Protein AF-A0A553QYI7-F1 (afdb_monomer_lite)

pLDDT: mean 73.04, std 16.26, range [33.0, 94.69]

Foldseek 3Di:
DLLVQVLVAVVSNVVLVVVLVVLLVVLLVVLLVLLVVCVPPPVLCPLVPCVNVPDDPDDDDPLNVLLVVLLVVLLVPDLVCVVQCCVVDDPSLPVVVVCVVVPVVVVVVSVVSSVSSLSSQDPPVCCVVDPQSQLVSCCRRVPVCSVSRCVSVVSNPDDDPDDDDDPDDDCVVVPAASFVVSLVSVVVVVVVVVCVVPDDPSLVSLLVSLLVLVVVLVVLVVVVVCCPPPVPDDDSYDDDPVVSVVSNVVSVSSNVSNCVNCVPSSVVSVVVVCVVVVVCCVPPVCPPDPVVVVVVVVVVVVCSCVVRVHDHDDDDVVVVDDPPDDPDD

Secondary structure (DSSP, 8-state):
-HHHHHHH-HHHHHHHHHHHHHHHHHHHHHHHHHHHHHHHHT---TTTSHHHHT--SSPPPHHHHHHHHHHHHHHTTTGGGGGGGGGTSSSHHHHHHHHHHHHHHHHHHHHHHHHHHHHHHS-HHHHHH-S-HHHHHHHHHHGGGTTHHHHHHHTT----------S---TTGGGGS-HHHHHHHHHHHHHHHHHHHH--HHHHHHHHHHHHHHHHHHHHHHHHHHHHH-TTS--SS---THHHHHHHHHHHHHHHHHHHH-HHHHHHHHHHHHHHHHHHIIIII--S--HHHHHHHHHHHHHHHHHHT--PPPPPTTTTS--------

Organism: NCBI:txid2873325

Sequence (329 aa):
FLTWVNCSSVRWGTRIQDVFTVAKLLALVLIIQLFFYLYLDLGHYDALEPQTAFQFIKDPSVGQIALAFLQASFAYSGWNFLNYVTEEVVEPRKNLPRAIYISIPLVTLVYTLTNIAYFSSMSPQELLESNAVAVTFGEKLLGMFSWVMPISVVFLRCQRGTSALPPGHDPSEELHTYPSFTRLLLFLCSATILILCIGDTHNLINYVSFINYLSYGVTIAGLLYYRWKKPRLVRPIKVSLLVPCSYLVFWAVLLGFSLYSEPVVCGMGLVIMLTGVPIYFIGVRWKNKPRWIYSAVERVTYLGQKLCYVVFPQDDPSEIQPLTEDSEL

Radius of gyration: 24.81 Å; chains: 1; bounding box: 60×53×74 Å

InterPro domains:
  IPR002293 Amino acid/polyamine transporter I [PF13520] (2-155)
  IPR050598 Cellular Amino Acid Transporter [PTHR11785] (1-155)

Structure (mmCIF, N/CA/C/O backbone):
data_AF-A0A553QYI7-F1
#
_entry.id   AF-A0A553QYI7-F1
#
loop_
_atom_site.group_PDB
_atom_site.id
_atom_site.type_symbol
_atom_site.label_atom_id
_atom_site.label_alt_id
_atom_site.label_comp_id
_atom_site.label_asym_id
_atom_site.label_entity_id
_atom_site.label_seq_id
_atom_site.pdbx_PDB_ins_code
_atom_site.Cartn_x
_atom_site.Cartn_y
_atom_site.Cartn_z
_atom_site.occupancy
_atom_site.B_iso_or_equiv
_atom_site.auth_seq_id
_atom_site.auth_comp_id
_atom_site.auth_asym_id
_atom_site.auth_atom_id
_atom_site.pdbx_PDB_model_num
ATOM 1 N N . PHE A 1 1 ? 9.077 -18.180 10.786 1.00 63.09 1 PHE A N 1
ATOM 2 C CA . PHE A 1 1 ? 10.108 -17.381 11.484 1.00 63.09 1 PHE A CA 1
ATOM 3 C C . PHE A 1 1 ? 9.545 -16.071 12.035 1.00 63.09 1 PHE A C 1
ATOM 5 O O . PHE A 1 1 ? 9.449 -15.954 13.247 1.00 63.09 1 PHE A O 1
ATOM 12 N N . LEU A 1 2 ? 9.098 -15.125 11.197 1.00 64.56 2 LEU A N 1
ATOM 13 C CA . LEU A 1 2 ? 8.615 -13.814 11.670 1.00 64.56 2 LEU A CA 1
ATOM 14 C C . LEU A 1 2 ? 7.452 -13.908 12.671 1.00 64.56 2 LEU A C 1
ATOM 16 O O . LEU A 1 2 ? 7.472 -13.218 13.684 1.00 64.56 2 LEU A O 1
ATOM 20 N N . THR A 1 3 ? 6.478 -14.798 1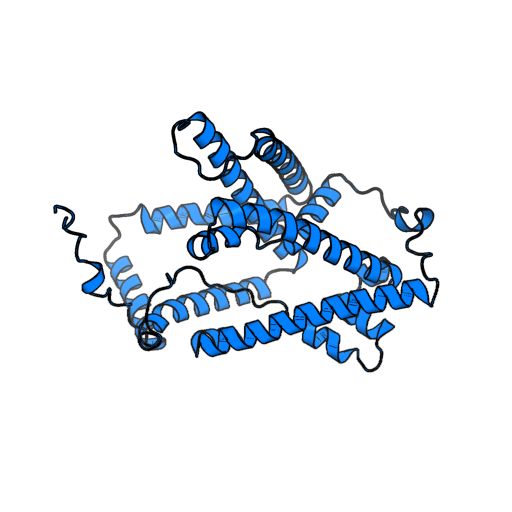2.450 1.00 65.00 3 THR A N 1
ATOM 21 C CA . THR A 1 3 ? 5.385 -15.032 13.413 1.00 65.00 3 THR A CA 1
ATOM 22 C C . THR A 1 3 ? 5.916 -15.459 14.778 1.00 65.00 3 THR A C 1
ATOM 24 O O . THR A 1 3 ? 5.443 -14.969 15.793 1.00 65.00 3 THR A O 1
ATOM 27 N N . TRP A 1 4 ? 6.937 -16.319 14.809 1.00 66.94 4 TRP A N 1
ATOM 28 C CA . TRP A 1 4 ? 7.543 -16.790 16.052 1.00 66.94 4 TRP A CA 1
ATOM 29 C C . TRP A 1 4 ? 8.269 -15.664 16.797 1.00 66.94 4 TRP A C 1
ATOM 31 O O . TRP A 1 4 ? 8.044 -15.505 17.991 1.00 66.94 4 TRP A O 1
ATOM 41 N N . VAL A 1 5 ? 9.044 -14.825 16.096 1.00 66.62 5 VAL A N 1
ATOM 42 C CA . VAL A 1 5 ? 9.681 -13.638 16.700 1.00 66.62 5 VAL A CA 1
ATOM 43 C C . VAL A 1 5 ? 8.626 -12.718 17.318 1.00 66.62 5 VAL A C 1
ATOM 45 O O . VAL A 1 5 ? 8.753 -12.335 18.478 1.00 66.62 5 VAL A O 1
ATOM 48 N N . ASN A 1 6 ? 7.565 -12.409 16.565 1.00 64.81 6 ASN A N 1
ATOM 49 C CA . ASN A 1 6 ? 6.491 -11.532 17.035 1.00 64.81 6 ASN A CA 1
ATOM 50 C C . ASN A 1 6 ? 5.727 -12.120 18.234 1.00 64.81 6 ASN A C 1
ATOM 52 O O . ASN A 1 6 ? 5.296 -11.365 19.097 1.00 64.81 6 ASN A O 1
ATOM 56 N N . CYS A 1 7 ? 5.581 -13.448 18.313 1.00 63.72 7 CYS A N 1
ATOM 57 C CA . CYS A 1 7 ? 4.957 -14.108 19.465 1.00 63.72 7 CYS A CA 1
ATOM 58 C C . CYS A 1 7 ? 5.898 -14.198 20.677 1.00 63.72 7 CYS A C 1
ATOM 60 O O . CYS A 1 7 ? 5.429 -14.211 21.808 1.00 63.72 7 CYS A O 1
ATOM 62 N N . SER A 1 8 ? 7.214 -14.286 20.459 1.00 65.44 8 SER A N 1
ATOM 63 C CA . SER A 1 8 ? 8.188 -14.477 21.538 1.00 65.44 8 SER A CA 1
ATOM 64 C C . SER A 1 8 ? 8.541 -13.179 22.259 1.00 65.44 8 SER A C 1
ATOM 66 O O . SER A 1 8 ? 8.765 -13.206 23.465 1.00 65.44 8 SER A O 1
ATOM 68 N N . SER A 1 9 ? 8.668 -12.061 21.541 1.00 63.72 9 SER A N 1
ATOM 69 C CA . SER A 1 9 ? 8.936 -10.762 22.155 1.00 63.72 9 SER A CA 1
ATOM 70 C C . SER A 1 9 ? 8.693 -9.624 21.175 1.00 63.72 9 SER A C 1
ATOM 72 O O . SER A 1 9 ? 9.333 -9.531 20.125 1.00 63.72 9 SER A O 1
ATOM 74 N N . VAL A 1 10 ? 7.838 -8.687 21.581 1.00 62.47 10 VAL A N 1
ATOM 75 C CA . VAL A 1 10 ? 7.555 -7.473 20.808 1.00 62.47 10 VAL A CA 1
ATOM 76 C C . VAL A 1 10 ? 8.812 -6.610 20.665 1.00 62.47 10 VAL A C 1
ATOM 78 O O . VAL A 1 10 ? 9.064 -6.085 19.587 1.00 62.47 10 VAL A O 1
ATOM 81 N N . ARG A 1 11 ? 9.676 -6.543 21.690 1.00 63.28 11 ARG A N 1
ATOM 82 C CA . ARG A 1 11 ? 10.942 -5.783 21.637 1.00 63.28 11 ARG A CA 1
ATOM 83 C C . ARG A 1 11 ? 11.897 -6.315 20.565 1.00 63.28 11 ARG A C 1
ATOM 85 O O . ARG A 1 11 ? 12.520 -5.528 19.853 1.00 63.28 11 ARG A O 1
ATOM 92 N N . TRP A 1 12 ? 11.997 -7.639 20.425 1.00 64.19 12 TRP A N 1
ATOM 93 C CA . TRP A 1 12 ? 12.773 -8.257 19.345 1.00 64.19 12 TRP A CA 1
ATOM 94 C C . TRP A 1 12 ? 12.130 -8.015 17.978 1.00 64.19 12 TRP A C 1
ATOM 96 O O . TRP A 1 12 ? 12.847 -7.698 17.031 1.00 64.19 12 TRP A O 1
ATOM 106 N N . GLY A 1 13 ? 10.798 -8.086 17.889 1.00 64.00 13 GLY A N 1
ATOM 107 C CA . GLY A 1 13 ? 10.051 -7.706 16.686 1.00 64.00 13 GLY A CA 1
ATOM 108 C C . GLY A 1 13 ? 10.361 -6.277 16.229 1.00 64.00 13 GLY A C 1
ATOM 109 O O . GLY A 1 13 ? 10.711 -6.074 15.068 1.00 64.00 13 GLY A O 1
ATOM 110 N N . THR A 1 14 ? 10.335 -5.308 17.151 1.00 64.31 14 THR A N 1
ATOM 111 C CA . THR A 1 14 ? 10.649 -3.898 16.869 1.00 64.31 14 THR A CA 1
ATOM 112 C C . THR A 1 14 ? 12.088 -3.719 16.396 1.00 64.31 14 THR A C 1
ATOM 114 O O . THR A 1 14 ? 12.309 -3.119 15.351 1.00 64.31 14 THR A O 1
ATOM 117 N N . ARG A 1 15 ? 13.075 -4.310 17.088 1.00 71.25 15 ARG A N 1
ATOM 118 C CA . ARG A 1 15 ? 14.488 -4.206 16.676 1.00 71.25 15 ARG A CA 1
ATOM 119 C C . ARG A 1 15 ? 14.738 -4.782 15.286 1.00 71.25 15 ARG A C 1
ATOM 121 O O . ARG A 1 15 ? 15.470 -4.194 14.497 1.00 71.25 15 ARG A O 1
ATOM 128 N N . ILE A 1 16 ? 14.136 -5.931 14.982 1.00 68.50 16 ILE A N 1
ATOM 129 C CA . ILE A 1 16 ? 14.243 -6.544 13.655 1.00 68.50 16 ILE A CA 1
ATOM 130 C C . ILE A 1 16 ? 13.607 -5.635 12.597 1.00 68.50 16 ILE A C 1
ATOM 132 O O . ILE A 1 16 ? 14.176 -5.449 11.523 1.00 68.50 16 ILE A O 1
ATOM 136 N N . GLN A 1 17 ? 12.469 -5.017 12.907 1.00 64.06 17 GLN A N 1
ATOM 137 C CA . GLN A 1 17 ? 11.830 -4.070 12.004 1.00 64.06 17 GLN A CA 1
ATOM 138 C C . GLN A 1 17 ? 12.672 -2.805 11.767 1.00 64.06 17 GLN A C 1
ATOM 140 O O . GLN A 1 17 ? 12.723 -2.321 10.634 1.00 64.06 17 GLN A O 1
ATOM 145 N N . ASP A 1 18 ? 13.344 -2.277 12.788 1.00 71.44 18 ASP A N 1
ATOM 146 C CA . ASP A 1 18 ? 14.225 -1.113 12.640 1.00 71.44 18 ASP A CA 1
ATOM 147 C C . ASP A 1 18 ? 15.374 -1.432 11.679 1.00 71.44 18 ASP A C 1
ATOM 149 O O . ASP A 1 18 ? 15.619 -0.690 10.725 1.00 71.44 18 ASP A O 1
ATOM 153 N N . VAL A 1 19 ? 16.006 -2.599 11.850 1.00 76.19 19 VAL A N 1
ATOM 154 C CA . VAL A 1 19 ? 17.039 -3.101 10.931 1.00 76.19 19 VAL A CA 1
ATOM 155 C C . VAL A 1 19 ? 16.494 -3.218 9.504 1.00 76.19 19 VAL A C 1
ATOM 157 O O . VAL A 1 19 ? 17.143 -2.767 8.560 1.00 76.19 19 VAL A O 1
ATOM 160 N N . PHE A 1 20 ? 15.285 -3.759 9.326 1.00 68.94 20 PHE A N 1
ATOM 161 C CA . PHE A 1 20 ? 14.654 -3.878 8.005 1.00 68.94 20 PHE A CA 1
ATOM 162 C C . PHE A 1 20 ? 14.332 -2.523 7.376 1.00 68.94 20 PHE A C 1
ATOM 164 O O . PHE A 1 20 ? 14.450 -2.351 6.162 1.00 68.94 20 PHE A O 1
ATOM 171 N N . THR A 1 21 ? 13.962 -1.542 8.192 1.00 72.12 21 THR A N 1
ATOM 172 C CA . THR A 1 21 ? 13.676 -0.184 7.729 1.00 72.12 21 THR A CA 1
ATOM 173 C C . THR A 1 21 ? 14.951 0.494 7.236 1.00 72.12 21 THR A C 1
ATOM 175 O O . THR A 1 21 ? 14.956 1.065 6.146 1.00 72.12 21 THR A O 1
ATOM 178 N N . VAL A 1 22 ? 16.054 0.368 7.978 1.00 79.06 22 VAL A N 1
ATOM 179 C CA . VAL A 1 22 ? 17.363 0.891 7.559 1.00 79.06 22 VAL A CA 1
ATOM 180 C C . VAL A 1 22 ? 17.840 0.202 6.280 1.00 79.06 22 VAL A C 1
ATOM 182 O O . VAL A 1 22 ? 18.215 0.884 5.327 1.00 79.06 22 VAL A O 1
ATOM 185 N N . ALA A 1 23 ? 17.754 -1.130 6.208 1.00 73.56 23 ALA A N 1
ATOM 186 C CA . ALA A 1 23 ? 18.132 -1.887 5.015 1.00 73.56 23 ALA A CA 1
ATOM 187 C C . ALA A 1 23 ? 17.331 -1.455 3.772 1.00 73.56 23 ALA A C 1
ATOM 189 O O . ALA A 1 23 ? 17.904 -1.255 2.702 1.00 73.56 23 ALA A O 1
ATOM 190 N N . LYS A 1 24 ? 16.017 -1.227 3.921 1.00 73.44 24 LYS A N 1
ATOM 191 C CA . LYS A 1 24 ? 15.148 -0.723 2.845 1.00 73.44 24 LYS A CA 1
ATOM 192 C C . LYS A 1 24 ? 15.609 0.627 2.308 1.00 73.44 24 LYS A C 1
ATOM 194 O O . LYS A 1 24 ? 15.640 0.829 1.096 1.00 73.44 24 LYS A O 1
ATOM 199 N N . LEU A 1 25 ? 15.928 1.554 3.208 1.00 82.06 25 LEU A N 1
ATOM 200 C CA . LEU A 1 25 ? 16.379 2.887 2.824 1.00 82.06 25 LEU A CA 1
ATOM 201 C C . LEU A 1 25 ? 17.739 2.827 2.126 1.00 82.06 25 LEU A C 1
ATOM 203 O O . LEU A 1 25 ? 17.906 3.467 1.092 1.00 82.06 25 LEU A O 1
ATOM 207 N N . LEU A 1 26 ? 18.670 2.010 2.626 1.00 80.94 26 LEU A N 1
ATOM 208 C CA . LEU A 1 26 ? 19.975 1.813 1.992 1.00 80.94 26 LEU A CA 1
ATOM 209 C C . LEU A 1 26 ? 19.847 1.238 0.578 1.00 80.94 26 LEU A C 1
ATOM 211 O O . LEU A 1 26 ? 20.472 1.760 -0.338 1.00 80.94 26 LEU A O 1
ATOM 215 N N . ALA A 1 27 ? 19.001 0.226 0.372 1.00 75.81 27 ALA A N 1
ATOM 216 C CA . ALA A 1 27 ? 18.785 -0.353 -0.954 1.00 75.81 27 ALA A CA 1
ATOM 217 C C . ALA A 1 27 ? 18.225 0.669 -1.957 1.00 75.81 27 ALA A C 1
ATOM 219 O O . ALA A 1 27 ? 18.698 0.746 -3.089 1.00 75.81 27 ALA A O 1
ATOM 220 N N . LEU A 1 28 ? 17.259 1.496 -1.541 1.00 79.94 28 LEU A N 1
ATOM 221 C CA . LEU A 1 28 ? 16.714 2.556 -2.396 1.00 79.94 28 LEU A CA 1
ATOM 222 C C . LEU A 1 28 ? 17.763 3.621 -2.728 1.00 79.94 28 LEU A C 1
ATOM 224 O O . LEU A 1 28 ? 17.861 4.047 -3.877 1.00 79.94 28 LEU A O 1
ATOM 228 N N . VAL A 1 29 ? 18.569 4.027 -1.744 1.00 84.69 29 VAL A N 1
ATOM 229 C CA . VAL A 1 29 ? 19.666 4.977 -1.965 1.00 84.69 29 VAL A CA 1
ATOM 230 C C . VAL A 1 29 ? 20.693 4.403 -2.940 1.00 84.69 29 VAL A C 1
ATOM 232 O O . VAL A 1 29 ? 21.103 5.117 -3.850 1.00 84.69 29 VAL A O 1
ATOM 235 N N . LEU A 1 30 ? 21.054 3.124 -2.809 1.00 81.50 30 LEU A N 1
ATOM 236 C CA . LEU A 1 30 ? 21.980 2.455 -3.726 1.00 81.50 30 LEU A CA 1
ATOM 237 C C . LEU A 1 30 ? 21.451 2.430 -5.163 1.00 81.50 30 LEU A C 1
ATOM 239 O O . LEU A 1 30 ? 22.196 2.773 -6.075 1.00 81.50 30 LEU A O 1
ATOM 243 N N . ILE A 1 31 ? 20.172 2.093 -5.375 1.00 80.44 31 ILE A N 1
ATOM 244 C CA . ILE A 1 31 ? 19.567 2.109 -6.720 1.00 80.44 31 ILE A CA 1
ATOM 245 C C . ILE A 1 31 ? 19.635 3.517 -7.327 1.00 80.44 31 ILE A C 1
ATOM 247 O O . ILE A 1 31 ? 20.023 3.673 -8.483 1.00 80.44 31 ILE A O 1
ATOM 251 N N . ILE A 1 32 ? 19.299 4.548 -6.546 1.00 82.88 32 ILE A N 1
ATOM 252 C CA . ILE A 1 32 ? 19.309 5.939 -7.020 1.00 82.88 32 ILE A CA 1
ATOM 253 C C . ILE A 1 32 ? 20.738 6.414 -7.317 1.00 82.88 32 ILE A C 1
ATOM 255 O O . ILE A 1 32 ? 20.969 7.048 -8.342 1.00 82.88 32 ILE A O 1
ATOM 259 N N . GLN A 1 33 ? 21.708 6.108 -6.454 1.00 82.81 33 GLN A N 1
ATOM 260 C CA . GLN A 1 33 ? 23.112 6.465 -6.683 1.00 82.81 33 GLN A CA 1
ATOM 261 C C . GLN A 1 33 ? 23.664 5.792 -7.940 1.00 82.81 33 GLN A C 1
ATOM 263 O O . GLN A 1 33 ? 24.323 6.444 -8.746 1.00 82.81 33 GLN A O 1
ATOM 268 N N . LEU A 1 34 ? 23.352 4.511 -8.131 1.00 77.19 34 LEU A N 1
ATOM 269 C CA . LEU A 1 34 ? 23.768 3.746 -9.299 1.00 77.19 34 LEU A CA 1
ATOM 270 C C . LEU A 1 34 ? 23.129 4.283 -10.582 1.00 77.19 34 LEU A C 1
ATOM 272 O O . LEU A 1 34 ? 23.796 4.365 -11.607 1.00 77.19 34 LEU A O 1
ATOM 276 N N . PHE A 1 35 ? 21.873 4.730 -10.516 1.00 78.69 35 PHE A N 1
ATOM 277 C CA . PHE A 1 35 ? 21.236 5.448 -11.616 1.00 78.69 35 PHE A CA 1
ATOM 278 C C . PHE A 1 35 ? 21.977 6.738 -11.977 1.00 78.69 35 PHE A C 1
ATOM 280 O O . PHE A 1 35 ? 22.301 6.934 -13.142 1.00 78.69 35 PHE A O 1
ATOM 287 N N . PHE A 1 36 ? 22.290 7.595 -11.000 1.00 79.69 36 PHE A N 1
ATOM 288 C CA . PHE A 1 36 ? 23.043 8.826 -11.265 1.00 79.69 36 PHE A CA 1
ATOM 289 C C . PHE A 1 36 ? 24.436 8.544 -11.835 1.00 79.69 36 PHE A C 1
ATOM 291 O O . PHE A 1 36 ? 24.875 9.256 -12.733 1.00 79.69 36 PHE A O 1
ATOM 298 N N . TYR A 1 37 ? 25.103 7.492 -11.357 1.00 76.94 37 TYR A N 1
ATOM 299 C CA . TYR A 1 37 ? 26.383 7.039 -11.896 1.00 76.94 37 TYR A CA 1
ATOM 300 C C . TYR A 1 37 ? 26.266 6.620 -13.371 1.00 76.94 37 TYR A C 1
ATOM 302 O O . TYR A 1 37 ? 26.990 7.134 -14.219 1.00 76.94 37 TYR A O 1
ATOM 310 N N . LEU A 1 38 ? 25.296 5.760 -13.701 1.00 71.00 38 LEU A N 1
ATOM 311 C CA . LEU A 1 38 ? 25.031 5.333 -15.080 1.00 71.00 38 LEU A CA 1
ATOM 312 C C . LEU A 1 38 ? 24.644 6.502 -15.995 1.00 71.00 38 LEU A C 1
ATOM 314 O O . LEU A 1 38 ? 25.058 6.545 -17.153 1.00 71.00 38 LEU A O 1
ATOM 318 N N . TYR A 1 39 ? 23.863 7.446 -15.469 1.00 72.38 39 TYR A N 1
ATOM 319 C CA . TYR A 1 39 ? 23.416 8.633 -16.190 1.00 72.38 39 TYR A CA 1
ATOM 320 C C . TYR A 1 39 ? 24.578 9.578 -16.530 1.00 72.38 39 TYR A C 1
ATOM 322 O O . TYR A 1 39 ? 24.595 10.155 -17.615 1.00 72.38 39 TYR A O 1
ATOM 330 N N . LEU A 1 40 ? 25.542 9.737 -15.616 1.00 68.88 40 LEU A N 1
ATOM 331 C CA . LEU A 1 40 ? 26.677 10.650 -15.777 1.00 68.88 40 LEU A CA 1
ATOM 332 C C . LEU A 1 40 ? 27.826 10.052 -16.605 1.00 68.88 40 LEU A C 1
ATOM 334 O O . LEU A 1 40 ? 28.390 10.772 -17.425 1.00 68.88 40 LEU A O 1
ATOM 338 N N . ASP A 1 41 ? 28.155 8.769 -16.421 1.00 61.81 41 ASP A N 1
ATOM 339 C CA . ASP A 1 41 ? 29.392 8.190 -16.974 1.00 61.81 41 ASP A CA 1
ATOM 340 C C . ASP A 1 41 ? 29.208 7.415 -18.291 1.00 61.81 41 ASP A C 1
ATOM 342 O O . ASP A 1 41 ? 30.154 7.317 -19.071 1.00 61.81 41 ASP A O 1
ATOM 346 N N . LEU A 1 42 ? 28.025 6.847 -18.564 1.00 59.72 42 LEU A N 1
ATOM 347 C CA . LEU A 1 42 ? 27.848 5.882 -19.665 1.00 59.72 42 LEU A CA 1
ATOM 348 C C . LEU A 1 42 ? 26.947 6.360 -20.808 1.00 59.72 42 LEU A C 1
ATOM 350 O O . LEU A 1 42 ? 26.940 5.734 -21.863 1.00 59.72 42 LEU A O 1
ATOM 354 N N . GLY A 1 43 ? 26.191 7.448 -20.634 1.00 61.88 43 GLY A N 1
ATOM 355 C CA . GLY A 1 43 ? 25.330 7.988 -21.695 1.00 61.88 43 GLY A CA 1
ATOM 356 C C . GLY A 1 43 ? 24.253 7.017 -22.208 1.00 61.88 43 GLY A C 1
ATOM 357 O O . GLY A 1 43 ? 23.710 7.230 -23.284 1.00 61.88 43 GLY A O 1
ATOM 358 N N . HIS A 1 44 ? 23.928 5.958 -21.459 1.00 61.94 44 HIS A N 1
ATOM 359 C CA . HIS A 1 44 ? 22.915 4.962 -21.823 1.00 61.94 44 HIS A CA 1
ATOM 360 C C . HIS A 1 44 ? 21.488 5.488 -21.570 1.00 61.94 44 HIS A C 1
ATOM 362 O O . HIS A 1 44 ? 20.784 5.020 -20.674 1.00 61.94 44 HIS A O 1
ATOM 368 N N . TYR A 1 45 ? 21.064 6.495 -22.337 1.00 65.56 45 TYR A N 1
ATOM 369 C CA . TYR A 1 45 ? 19.704 7.053 -22.299 1.00 65.56 45 TYR A CA 1
ATOM 370 C C . TYR A 1 45 ? 18.849 6.671 -23.513 1.00 65.56 45 TYR A C 1
ATOM 372 O O . TYR A 1 45 ? 17.690 7.073 -23.569 1.00 65.56 45 TYR A O 1
ATOM 380 N N . ASP A 1 46 ? 19.351 5.839 -24.428 1.00 65.25 46 ASP A N 1
ATOM 381 C CA . ASP A 1 46 ? 18.632 5.417 -25.644 1.00 65.25 46 ASP A CA 1
ATOM 382 C C . ASP A 1 46 ? 17.250 4.800 -25.342 1.00 65.25 46 ASP A C 1
ATOM 384 O O . ASP A 1 46 ? 16.281 4.994 -26.079 1.00 65.25 46 ASP A O 1
ATOM 388 N N . ALA A 1 47 ? 17.130 4.093 -24.211 1.00 66.50 47 ALA A N 1
ATOM 389 C CA . ALA A 1 47 ? 15.870 3.514 -23.736 1.00 66.50 47 ALA A CA 1
ATOM 390 C C . ALA A 1 47 ? 14.897 4.553 -23.139 1.00 66.50 47 ALA A C 1
ATOM 392 O O . ALA A 1 47 ? 13.691 4.317 -23.092 1.00 66.50 47 ALA A O 1
ATOM 393 N N . LEU A 1 48 ? 15.413 5.696 -22.677 1.00 70.50 48 LEU A N 1
ATOM 394 C CA . LEU A 1 48 ? 14.648 6.807 -22.102 1.00 70.50 48 LEU A CA 1
ATOM 395 C C . LEU A 1 48 ? 14.284 7.872 -23.145 1.00 70.50 48 LEU A C 1
ATOM 397 O O . LEU A 1 48 ? 13.489 8.766 -22.846 1.00 70.50 48 LEU A O 1
ATOM 401 N N . GLU A 1 49 ? 14.839 7.798 -24.357 1.00 76.00 49 GLU A N 1
ATOM 402 C CA . GLU A 1 49 ? 14.461 8.705 -25.433 1.00 76.00 49 GLU A CA 1
ATOM 403 C C . GLU A 1 49 ? 12.963 8.571 -25.747 1.00 76.00 49 GLU A C 1
ATOM 405 O O . GLU A 1 49 ? 12.457 7.451 -25.875 1.00 76.00 49 GLU A O 1
ATOM 410 N N . PRO A 1 50 ? 12.226 9.686 -25.934 1.00 71.44 50 PRO A N 1
ATOM 411 C CA . PRO A 1 50 ? 10.783 9.641 -26.174 1.00 71.44 50 PRO A CA 1
ATOM 412 C C . PRO A 1 50 ? 10.387 8.767 -27.369 1.00 71.44 50 PRO A C 1
ATOM 414 O O . PRO A 1 50 ? 9.299 8.195 -27.389 1.00 71.44 50 PRO A O 1
ATOM 417 N N . GLN A 1 51 ? 11.271 8.651 -28.362 1.00 73.06 51 GLN A N 1
ATOM 418 C CA . GLN A 1 51 ? 11.030 7.844 -29.552 1.00 73.06 51 GLN A CA 1
ATOM 419 C C . GLN A 1 51 ? 10.985 6.348 -29.243 1.00 73.06 51 GLN A C 1
ATOM 421 O O . GLN A 1 51 ? 10.236 5.644 -29.906 1.00 73.06 51 GLN A O 1
ATOM 426 N N . THR A 1 52 ? 11.731 5.879 -28.243 1.00 74.94 52 THR A N 1
ATOM 427 C CA . THR A 1 52 ? 11.797 4.469 -27.835 1.00 74.94 52 THR A CA 1
ATOM 428 C C . THR A 1 52 ? 10.854 4.196 -26.662 1.00 74.94 52 THR A C 1
ATOM 430 O O . THR A 1 52 ? 10.125 3.208 -26.663 1.00 74.94 52 THR A O 1
ATOM 433 N N . ALA A 1 53 ? 10.794 5.106 -25.684 1.00 75.19 53 ALA A N 1
ATOM 434 C CA . ALA A 1 53 ? 10.021 4.935 -24.452 1.00 75.19 53 ALA A CA 1
ATOM 435 C C . ALA A 1 53 ? 8.495 4.947 -24.666 1.00 75.19 53 ALA A C 1
ATOM 437 O O . ALA A 1 53 ? 7.761 4.301 -23.918 1.00 75.19 53 ALA A O 1
ATOM 438 N N . PHE A 1 54 ? 8.005 5.667 -25.683 1.00 79.62 54 PHE A N 1
ATOM 439 C CA . PHE A 1 54 ? 6.576 5.734 -26.023 1.00 79.62 54 PHE A CA 1
ATOM 440 C C . PHE A 1 54 ? 6.186 4.826 -27.201 1.00 79.62 54 PHE A C 1
ATOM 442 O O . PHE A 1 54 ? 5.081 4.950 -27.733 1.00 79.62 54 PHE A O 1
ATOM 449 N N . GLN A 1 55 ? 7.059 3.897 -27.610 1.00 75.81 55 GLN A N 1
ATOM 450 C CA . GLN A 1 55 ? 6.694 2.846 -28.560 1.00 75.81 55 GLN A CA 1
ATOM 451 C C . GLN A 1 55 ? 5.991 1.701 -27.838 1.00 75.81 55 GLN A C 1
ATOM 453 O O . GLN A 1 55 ? 6.600 0.884 -27.148 1.00 75.81 55 GLN A O 1
ATOM 458 N N . PHE A 1 56 ? 4.676 1.631 -28.015 1.00 72.06 56 PHE A N 1
ATOM 459 C CA . PHE A 1 56 ? 3.873 0.553 -27.462 1.00 72.06 56 PHE A CA 1
ATOM 460 C C . PHE A 1 56 ? 3.864 -0.646 -28.413 1.00 72.06 56 PHE A C 1
ATOM 462 O O . PHE A 1 56 ? 3.557 -0.515 -29.594 1.00 72.06 56 PHE A O 1
ATOM 469 N N . ILE A 1 57 ? 4.132 -1.839 -27.875 1.00 71.44 57 ILE A N 1
ATOM 470 C CA . ILE A 1 57 ? 4.001 -3.112 -28.610 1.00 71.44 57 ILE A CA 1
ATOM 471 C C . ILE A 1 57 ? 2.536 -3.341 -29.034 1.00 71.44 57 ILE A C 1
ATOM 473 O O . ILE A 1 57 ? 2.257 -3.998 -30.035 1.00 71.44 57 ILE A O 1
ATOM 477 N N . LYS A 1 58 ? 1.587 -2.798 -28.262 1.00 76.69 58 LYS A N 1
ATOM 478 C CA . LYS A 1 58 ? 0.146 -2.862 -28.510 1.00 76.69 58 LYS A CA 1
ATOM 479 C C . LYS A 1 58 ? -0.540 -1.653 -27.884 1.00 76.69 58 LYS A C 1
ATOM 481 O O . LYS A 1 58 ? -0.193 -1.289 -26.762 1.00 76.69 58 LYS A O 1
ATOM 486 N N . ASP A 1 59 ? -1.548 -1.101 -28.558 1.00 79.19 59 ASP A N 1
ATOM 487 C CA . ASP A 1 59 ? -2.373 -0.029 -27.999 1.00 79.19 59 ASP A CA 1
ATOM 488 C C . ASP A 1 59 ? -3.053 -0.499 -26.702 1.00 79.19 59 ASP A C 1
ATOM 490 O O . ASP A 1 59 ? -3.836 -1.462 -26.725 1.00 79.19 59 ASP A O 1
ATOM 494 N N . PRO A 1 60 ? -2.753 0.134 -25.553 1.00 77.31 60 PRO A N 1
ATOM 495 C CA . PRO A 1 60 ? -3.322 -0.283 -24.287 1.00 77.31 60 PRO A CA 1
ATOM 496 C C . PRO A 1 60 ? -4.809 0.062 -24.253 1.00 77.31 60 PRO A C 1
ATOM 498 O O . PRO A 1 60 ? -5.226 1.198 -24.487 1.00 77.31 60 PRO A O 1
ATOM 501 N N . SER A 1 61 ? -5.631 -0.926 -23.911 1.00 85.81 61 SER A N 1
ATOM 502 C CA . SER A 1 61 ? -7.042 -0.669 -23.627 1.00 85.81 61 SER A CA 1
ATOM 503 C C . SER A 1 61 ? -7.187 0.131 -22.328 1.00 85.81 61 SER A C 1
ATOM 505 O O . SER A 1 61 ? -6.400 -0.026 -21.391 1.00 85.81 61 SER A O 1
ATOM 507 N N . VAL A 1 62 ? -8.244 0.944 -22.224 1.00 86.06 62 VAL A N 1
ATOM 508 C CA . VAL A 1 62 ? -8.561 1.718 -21.002 1.00 86.06 62 VAL A CA 1
ATOM 509 C C . VAL A 1 62 ? -8.627 0.815 -19.761 1.00 86.06 62 VAL A C 1
ATOM 511 O O . VAL A 1 62 ? -8.231 1.202 -18.664 1.00 86.06 62 VAL A O 1
ATOM 514 N N . GLY A 1 63 ? -9.066 -0.426 -19.959 1.00 83.44 63 GLY A N 1
ATOM 515 C CA . GLY A 1 63 ? -9.089 -1.469 -18.949 1.00 83.44 63 GLY A CA 1
ATOM 516 C C . GLY A 1 63 ? -7.721 -1.869 -18.396 1.00 83.44 63 GLY A C 1
ATOM 517 O O . GLY A 1 63 ? -7.520 -1.906 -17.185 1.00 83.44 63 GLY A O 1
ATOM 518 N N . GLN A 1 64 ? -6.749 -2.102 -19.278 1.00 84.50 64 GLN A N 1
ATOM 519 C CA . GLN A 1 64 ? -5.376 -2.432 -18.882 1.00 84.50 64 GLN A CA 1
ATOM 520 C C . GLN A 1 64 ? -4.705 -1.275 -18.141 1.00 84.50 64 GLN A C 1
ATOM 522 O O . GLN A 1 64 ? -3.973 -1.504 -17.180 1.00 84.50 64 GLN A O 1
ATOM 527 N N . ILE A 1 65 ? -5.007 -0.034 -18.531 1.00 87.69 65 ILE A N 1
ATOM 528 C CA . ILE A 1 65 ? -4.553 1.155 -17.803 1.00 87.69 65 ILE A CA 1
ATOM 529 C C . ILE A 1 65 ? -5.133 1.155 -16.379 1.00 87.69 65 ILE A C 1
ATOM 531 O O . ILE A 1 65 ? -4.401 1.386 -15.419 1.00 87.69 65 ILE A O 1
ATOM 535 N N . ALA A 1 66 ? -6.422 0.838 -16.211 1.00 86.94 66 ALA A N 1
ATOM 536 C CA . ALA A 1 66 ? -7.048 0.747 -14.889 1.00 86.94 66 ALA A CA 1
ATOM 537 C C . ALA A 1 66 ? -6.415 -0.346 -14.004 1.00 86.94 66 ALA A C 1
ATOM 539 O O . ALA A 1 66 ? -6.155 -0.103 -12.823 1.00 86.94 66 ALA A O 1
ATOM 540 N N . LEU A 1 67 ? -6.095 -1.514 -14.571 1.00 83.44 67 LEU A N 1
ATOM 541 C CA . LEU A 1 67 ? -5.387 -2.585 -13.857 1.00 83.44 67 LEU A CA 1
ATOM 542 C C . LEU A 1 67 ? -3.963 -2.166 -13.462 1.00 83.44 67 LEU A C 1
ATOM 544 O O . LEU A 1 67 ? -3.540 -2.416 -12.333 1.00 83.44 67 LEU A O 1
ATOM 548 N N . ALA A 1 68 ? -3.248 -1.460 -14.342 1.00 87.38 68 ALA A N 1
ATOM 549 C CA . ALA A 1 68 ? -1.935 -0.906 -14.023 1.00 87.38 68 ALA A CA 1
ATOM 550 C C . ALA A 1 68 ? -2.013 0.089 -12.851 1.00 87.38 68 ALA A C 1
ATOM 552 O O . ALA A 1 68 ? -1.169 0.047 -11.956 1.00 87.38 68 ALA A O 1
ATOM 553 N N . PHE A 1 69 ? -3.061 0.921 -12.780 1.00 88.88 69 PHE A N 1
ATOM 554 C CA . PHE A 1 69 ? -3.308 1.776 -11.613 1.00 88.88 69 PHE A CA 1
ATOM 555 C C . PHE A 1 69 ? -3.563 0.970 -10.332 1.00 88.88 69 PHE A C 1
ATOM 557 O O . PHE A 1 69 ? -3.038 1.339 -9.281 1.00 88.88 69 PHE A O 1
ATOM 564 N N . LEU A 1 70 ? -4.325 -0.130 -10.389 1.00 84.75 70 LEU A N 1
ATOM 565 C CA . LEU A 1 70 ? -4.544 -1.000 -9.224 1.00 84.75 70 LEU A CA 1
ATOM 566 C C . LEU A 1 70 ? -3.233 -1.612 -8.711 1.00 84.75 70 LEU A C 1
ATOM 568 O O . LEU A 1 70 ? -3.006 -1.642 -7.499 1.00 84.75 70 LEU A O 1
ATOM 572 N N . GLN A 1 71 ? -2.345 -2.037 -9.607 1.00 83.38 71 GLN A N 1
ATOM 573 C CA . GLN A 1 71 ? -1.040 -2.580 -9.229 1.00 83.38 71 GLN A CA 1
ATOM 574 C C . GLN A 1 71 ? -0.098 -1.491 -8.707 1.00 83.38 71 GLN A C 1
ATOM 576 O O . GLN A 1 71 ? 0.496 -1.654 -7.642 1.00 83.38 71 GLN A O 1
ATOM 581 N N . ALA A 1 72 ? -0.021 -0.344 -9.386 1.00 87.88 72 ALA A N 1
ATOM 582 C CA . ALA A 1 72 ? 0.786 0.789 -8.942 1.00 87.88 72 ALA A CA 1
ATOM 583 C C . ALA A 1 72 ? 0.341 1.279 -7.557 1.00 87.88 72 ALA A C 1
ATOM 585 O O . ALA A 1 72 ? 1.168 1.518 -6.679 1.00 87.88 72 ALA A O 1
ATOM 586 N N . SER A 1 73 ? -0.969 1.354 -7.314 1.00 85.31 73 SER A N 1
ATOM 587 C CA . SER A 1 73 ? -1.520 1.791 -6.031 1.00 85.31 73 SER A CA 1
ATOM 588 C C . SER A 1 73 ? -1.155 0.888 -4.855 1.00 85.31 73 SER A C 1
ATOM 590 O O . SER A 1 73 ? -1.040 1.374 -3.729 1.00 85.31 73 SER A O 1
ATOM 592 N N . PHE A 1 74 ? -0.923 -0.405 -5.104 1.00 81.94 74 PHE A N 1
ATOM 593 C CA . PHE A 1 74 ? -0.497 -1.344 -4.072 1.00 81.94 74 PHE A CA 1
ATOM 594 C C . PHE A 1 74 ? 0.857 -0.936 -3.479 1.00 81.94 74 PHE A C 1
ATOM 596 O O . PHE A 1 74 ? 1.040 -1.016 -2.264 1.00 81.94 74 PHE A O 1
ATOM 603 N N . ALA A 1 75 ? 1.774 -0.412 -4.303 1.00 83.19 75 ALA A N 1
ATOM 604 C CA . ALA A 1 75 ? 3.061 0.108 -3.840 1.00 83.19 75 ALA A CA 1
ATOM 605 C C . ALA A 1 75 ? 2.908 1.345 -2.936 1.00 83.19 75 ALA A C 1
ATOM 607 O O . ALA A 1 75 ? 3.712 1.549 -2.031 1.00 83.19 75 ALA A O 1
ATOM 608 N N . TYR A 1 76 ? 1.851 2.137 -3.139 1.00 83.44 76 TYR A N 1
ATOM 609 C CA . TYR A 1 76 ? 1.516 3.295 -2.305 1.00 83.44 76 TYR A CA 1
ATOM 610 C C . TYR A 1 76 ? 0.610 2.946 -1.116 1.00 83.44 76 TYR A C 1
ATOM 612 O O . TYR A 1 76 ? 0.194 3.843 -0.385 1.00 83.44 76 TYR A O 1
ATOM 620 N N . SER A 1 77 ? 0.275 1.673 -0.901 1.00 75.12 77 SER A N 1
ATOM 621 C CA . SER A 1 77 ? -0.608 1.262 0.190 1.00 75.12 77 SER A CA 1
ATOM 622 C C . SER A 1 77 ? 0.025 1.493 1.569 1.00 75.12 77 SER A C 1
ATOM 624 O O . SER A 1 77 ? 1.238 1.384 1.753 1.00 75.12 77 SER A O 1
ATOM 626 N N . GLY A 1 78 ? -0.815 1.789 2.563 1.00 72.88 78 GLY A N 1
ATOM 627 C CA . GLY A 1 78 ? -0.415 1.962 3.961 1.00 72.88 78 GLY A CA 1
ATOM 628 C C . GLY A 1 78 ? -0.617 3.372 4.525 1.00 72.88 78 GLY A C 1
ATOM 629 O O . GLY A 1 78 ? -0.555 3.567 5.738 1.00 72.88 78 GLY A O 1
ATOM 630 N N . TRP A 1 79 ? -0.936 4.352 3.677 1.00 78.12 79 TRP A N 1
ATOM 631 C CA . TRP A 1 79 ? -1.269 5.717 4.109 1.00 78.12 79 TRP A CA 1
ATOM 632 C C . TRP A 1 79 ? -2.504 5.769 5.023 1.00 78.12 79 TRP A C 1
ATOM 634 O O . TRP A 1 79 ? -2.622 6.646 5.874 1.00 78.12 79 TRP A O 1
ATOM 644 N N . ASN A 1 80 ? -3.426 4.817 4.885 1.00 73.81 80 ASN A N 1
ATOM 645 C CA . ASN A 1 80 ? -4.663 4.733 5.657 1.00 73.81 80 ASN A CA 1
ATOM 646 C C . ASN A 1 80 ? -4.423 4.422 7.146 1.00 73.81 80 ASN A C 1
ATOM 648 O O . ASN A 1 80 ? -5.246 4.809 7.979 1.00 73.81 80 ASN A O 1
ATOM 652 N N . PHE A 1 81 ? -3.294 3.790 7.490 1.00 65.94 81 PHE A N 1
ATOM 653 C CA . PHE A 1 81 ? -2.924 3.490 8.877 1.00 65.94 81 PHE A CA 1
ATOM 654 C C . PHE A 1 81 ? -2.414 4.717 9.646 1.00 65.94 81 PHE A C 1
ATOM 656 O O . PHE A 1 81 ? -2.404 4.697 10.873 1.00 65.94 81 PHE A O 1
ATOM 663 N N . LEU A 1 82 ? -2.060 5.814 8.961 1.00 66.50 82 LEU A N 1
ATOM 664 C CA . LEU A 1 82 ? -1.634 7.068 9.605 1.00 66.50 82 LEU A CA 1
ATOM 665 C C . LEU A 1 82 ? -2.722 7.660 10.513 1.00 66.50 82 LEU A C 1
ATOM 667 O O . LEU A 1 82 ? -2.415 8.351 11.483 1.00 66.50 82 LEU A O 1
ATOM 671 N N . ASN A 1 83 ? -3.993 7.352 10.235 1.00 67.12 83 ASN A N 1
ATOM 672 C CA . ASN A 1 83 ? -5.106 7.769 11.085 1.00 67.12 83 ASN A CA 1
ATOM 673 C C . ASN A 1 83 ? -5.007 7.176 12.501 1.00 67.12 83 ASN A C 1
ATOM 675 O O . ASN A 1 83 ? -5.416 7.833 13.450 1.00 67.12 83 ASN A O 1
ATOM 679 N N . TYR A 1 84 ? -4.426 5.982 12.663 1.00 63.81 84 TYR A N 1
ATOM 680 C CA . TYR A 1 84 ? -4.264 5.347 13.977 1.00 63.81 84 TYR A CA 1
ATOM 681 C C . TYR A 1 84 ? -3.182 6.014 14.824 1.00 63.81 84 TYR A C 1
ATOM 683 O O . TYR A 1 84 ? -3.286 6.046 16.040 1.00 63.81 84 TYR A O 1
ATOM 691 N N . VAL A 1 85 ? -2.178 6.606 14.179 1.00 64.19 85 VAL A N 1
ATOM 692 C CA . VAL A 1 85 ? -1.072 7.305 14.853 1.00 64.19 85 VAL A CA 1
ATOM 693 C C . VAL A 1 85 ? -1.439 8.768 15.138 1.00 64.19 85 VAL A C 1
ATOM 695 O O . VAL A 1 85 ? -0.681 9.511 15.747 1.00 64.19 85 VAL A O 1
ATOM 698 N N . THR A 1 86 ? -2.628 9.218 14.725 1.00 69.38 86 THR A N 1
ATOM 699 C CA . THR A 1 86 ? -3.049 10.616 14.905 1.00 69.38 86 THR A CA 1
ATOM 700 C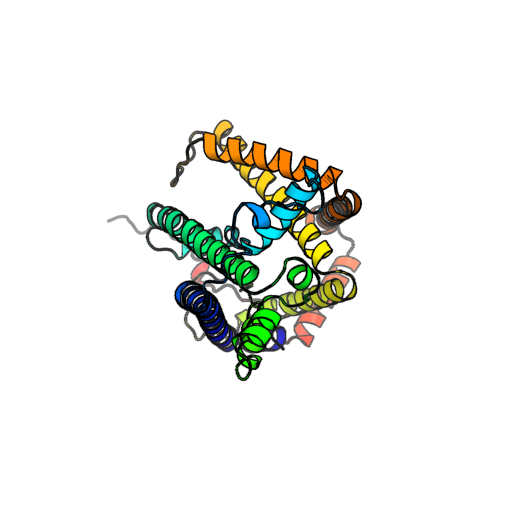 C . THR A 1 86 ? -3.165 11.008 16.382 1.00 69.38 86 THR A C 1
ATOM 702 O O . THR A 1 86 ? -2.975 12.179 16.701 1.00 69.38 86 THR A O 1
ATOM 705 N N . GLU A 1 87 ? -3.430 10.048 17.272 1.00 68.12 87 GLU A N 1
ATOM 706 C CA . GLU A 1 87 ? -3.480 10.267 18.725 1.00 68.12 87 GLU A CA 1
ATOM 707 C C . GLU A 1 87 ? -2.085 10.438 19.352 1.00 68.12 87 GLU A C 1
ATOM 709 O O . GLU A 1 87 ? -1.953 11.116 20.365 1.00 68.12 87 GLU A O 1
ATOM 714 N N . GLU A 1 88 ? -1.036 9.911 18.714 1.00 74.12 88 GLU A N 1
ATOM 715 C CA . GLU A 1 88 ? 0.356 9.994 19.186 1.00 74.12 88 GLU A CA 1
ATOM 716 C C . GLU A 1 88 ? 1.107 11.213 18.620 1.00 74.12 88 GLU A C 1
ATOM 718 O O . GLU A 1 88 ? 2.165 11.607 19.112 1.00 74.12 88 GLU A O 1
ATOM 723 N N . VAL A 1 89 ? 0.580 11.827 17.556 1.00 79.19 89 VAL A N 1
ATOM 724 C CA . VAL A 1 89 ? 1.222 12.958 16.879 1.00 79.19 89 VAL A CA 1
ATOM 725 C C . VAL A 1 89 ? 0.996 14.249 17.660 1.00 79.19 89 VAL A C 1
ATOM 727 O O . VAL A 1 89 ? -0.135 14.677 17.877 1.00 79.19 89 VAL A O 1
ATOM 730 N N . VAL A 1 90 ? 2.085 14.950 17.981 1.00 82.56 90 VAL A N 1
ATOM 731 C CA . VAL A 1 90 ? 2.042 16.307 18.547 1.00 82.56 90 VAL A CA 1
ATOM 732 C C . VAL A 1 90 ? 1.327 17.255 17.577 1.00 82.56 90 VAL A C 1
ATOM 734 O O . VAL A 1 90 ? 1.700 17.351 16.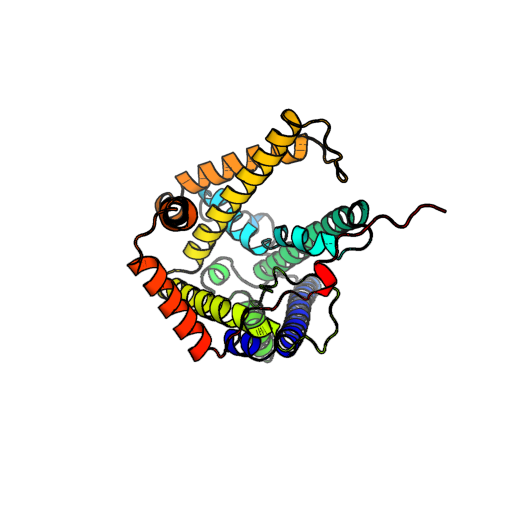408 1.00 82.56 90 VAL A O 1
ATOM 737 N N . GLU A 1 91 ? 0.310 17.982 18.049 1.00 86.06 91 GLU A N 1
ATOM 738 C CA . GLU A 1 91 ? -0.522 18.899 17.246 1.00 86.06 91 GLU A CA 1
ATOM 739 C C . GLU A 1 91 ? -1.022 18.297 15.907 1.00 86.06 91 GLU A C 1
ATOM 741 O O . GLU A 1 91 ? -0.719 18.813 14.817 1.00 86.06 91 GLU A O 1
ATOM 746 N N . PRO A 1 92 ? -1.871 17.252 15.940 1.00 83.19 92 PRO A N 1
ATOM 747 C CA . PRO A 1 92 ? -2.234 16.492 14.742 1.00 83.19 92 PRO A CA 1
ATOM 748 C C . PRO A 1 92 ? -2.957 17.351 13.699 1.00 83.19 92 PRO A C 1
ATOM 750 O O . PRO A 1 92 ? -2.810 17.150 12.498 1.00 83.19 92 PRO A O 1
ATOM 753 N N . ARG A 1 93 ? -3.681 18.392 14.134 1.00 84.50 93 ARG A N 1
ATOM 754 C CA . ARG A 1 93 ? -4.417 19.305 13.242 1.00 84.50 93 ARG A CA 1
ATOM 755 C C . ARG A 1 93 ? -3.520 20.029 12.236 1.00 84.50 93 ARG A C 1
ATOM 757 O O . ARG A 1 93 ? -3.976 20.320 11.133 1.00 84.50 93 ARG A O 1
ATOM 764 N N . LYS A 1 94 ? -2.277 20.348 12.614 1.00 85.56 94 LYS A N 1
ATOM 765 C CA . LYS A 1 94 ? -1.322 21.071 11.758 1.00 85.56 94 LYS A CA 1
ATOM 766 C C . LYS A 1 94 ? -0.272 20.138 11.173 1.00 85.56 94 LYS A C 1
ATOM 768 O O . LYS A 1 94 ? 0.067 20.267 9.998 1.00 85.56 94 LYS A O 1
ATOM 773 N N . ASN A 1 95 ? 0.232 19.210 11.981 1.00 87.94 95 ASN A N 1
ATOM 774 C CA . ASN A 1 95 ? 1.358 18.372 11.595 1.00 87.94 95 ASN A CA 1
ATOM 775 C C . ASN A 1 95 ? 0.939 17.211 10.692 1.00 87.94 95 ASN A C 1
ATOM 777 O O . ASN A 1 95 ? 1.685 16.887 9.772 1.00 87.94 95 ASN A O 1
ATOM 781 N N . LEU A 1 96 ? -0.276 16.667 10.845 1.00 85.69 96 LEU A N 1
ATOM 782 C CA . LEU A 1 96 ? -0.751 15.577 9.989 1.00 85.69 96 LEU A CA 1
ATOM 783 C C . LEU A 1 96 ? -0.893 16.014 8.515 1.00 85.69 96 LEU A C 1
ATOM 785 O O . LEU A 1 96 ? -0.306 15.356 7.655 1.00 85.69 96 LEU A O 1
ATOM 789 N N . PRO A 1 97 ? -1.552 17.146 8.171 1.00 85.69 97 PRO A N 1
ATOM 790 C CA . PRO A 1 97 ? -1.588 17.604 6.780 1.00 85.69 97 PRO A CA 1
ATOM 791 C C . PRO A 1 97 ? -0.200 17.930 6.214 1.00 85.69 97 PRO A C 1
ATOM 793 O O . PRO A 1 97 ? 0.085 17.597 5.067 1.00 85.69 97 PRO A O 1
ATOM 796 N N . ARG A 1 98 ? 0.685 18.553 7.007 1.00 87.44 98 ARG A N 1
ATOM 797 C CA . ARG A 1 98 ? 2.062 18.870 6.582 1.00 87.44 98 ARG A CA 1
ATOM 798 C C . ARG A 1 98 ? 2.866 17.608 6.277 1.00 87.44 98 ARG A C 1
ATOM 800 O O . ARG A 1 98 ? 3.526 17.552 5.245 1.00 87.44 98 ARG A O 1
ATOM 807 N N . ALA A 1 99 ? 2.762 16.591 7.131 1.00 87.12 99 ALA A N 1
ATOM 808 C CA . ALA A 1 99 ? 3.410 15.305 6.917 1.00 87.12 99 ALA A CA 1
ATOM 809 C C . ALA A 1 99 ? 2.931 14.648 5.615 1.00 87.12 99 ALA A C 1
ATOM 811 O O . ALA A 1 99 ? 3.751 14.151 4.846 1.00 87.12 99 ALA A O 1
ATOM 812 N N . ILE A 1 100 ? 1.629 14.706 5.314 1.00 86.94 100 ILE A N 1
ATOM 813 C CA . ILE A 1 100 ? 1.060 14.181 4.062 1.00 86.94 100 ILE A CA 1
ATOM 814 C C . ILE A 1 100 ? 1.611 14.935 2.841 1.00 86.94 100 ILE A C 1
ATOM 816 O O . ILE A 1 100 ? 2.066 14.301 1.888 1.00 86.94 100 ILE A O 1
ATOM 820 N N . TYR A 1 101 ? 1.628 16.273 2.874 1.00 88.19 101 TYR A N 1
ATOM 821 C CA . TYR A 1 101 ? 2.121 17.084 1.754 1.00 88.19 101 TYR A CA 1
ATOM 822 C C . TYR A 1 101 ? 3.618 16.923 1.478 1.00 88.19 101 TYR A C 1
ATOM 824 O O . TYR A 1 101 ? 4.040 17.155 0.352 1.00 88.19 101 TYR A O 1
ATOM 832 N N . ILE A 1 102 ? 4.417 16.527 2.470 1.00 90.62 102 ILE A N 1
ATOM 833 C CA . ILE A 1 102 ? 5.854 16.273 2.290 1.00 90.62 102 ILE A CA 1
ATOM 834 C C . ILE A 1 102 ? 6.099 14.818 1.873 1.00 90.62 102 ILE A C 1
ATOM 836 O O . ILE A 1 102 ? 6.847 14.557 0.933 1.00 90.62 102 ILE A O 1
ATOM 840 N N . SER A 1 103 ? 5.457 13.860 2.547 1.00 89.19 103 SER A N 1
ATOM 841 C CA . SER A 1 103 ? 5.712 12.430 2.338 1.00 89.19 103 SER A CA 1
ATOM 842 C C . SER A 1 103 ? 5.220 11.916 0.984 1.00 89.19 103 SER A C 1
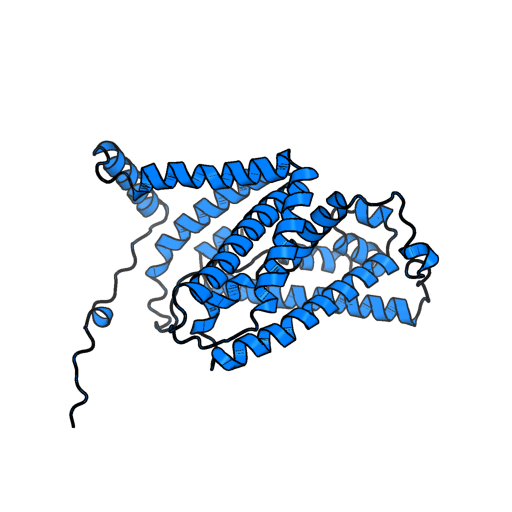ATOM 844 O O . SER A 1 103 ? 5.962 11.194 0.322 1.00 89.19 103 SER A O 1
ATOM 846 N N . ILE A 1 104 ? 4.018 12.296 0.530 1.00 90.19 104 ILE A N 1
ATOM 847 C CA . ILE A 1 104 ? 3.461 11.773 -0.731 1.00 90.19 104 ILE A CA 1
ATOM 848 C C . ILE A 1 104 ? 4.322 12.172 -1.944 1.00 90.19 104 ILE A C 1
ATOM 850 O O . ILE A 1 104 ? 4.683 11.281 -2.722 1.00 90.19 104 ILE A O 1
ATOM 854 N N . PRO A 1 105 ? 4.707 13.452 -2.131 1.00 92.25 105 PRO A N 1
ATOM 855 C CA . PRO A 1 105 ? 5.581 13.830 -3.238 1.00 92.25 105 PRO A CA 1
ATOM 856 C C . PRO A 1 105 ? 6.965 13.191 -3.141 1.00 92.25 105 PRO A C 1
ATOM 858 O O . PRO A 1 105 ? 7.490 12.746 -4.156 1.00 92.25 105 PRO A O 1
ATOM 861 N N . LEU A 1 106 ? 7.531 13.081 -1.934 1.00 91.19 106 LEU A N 1
ATOM 862 C CA . LEU A 1 106 ? 8.832 12.447 -1.729 1.00 91.19 106 LEU A CA 1
ATOM 863 C C . LEU A 1 106 ? 8.818 10.971 -2.156 1.00 91.19 106 LEU A C 1
ATOM 865 O O . LEU A 1 106 ? 9.688 10.544 -2.911 1.00 91.19 106 LEU A O 1
ATOM 869 N N . VAL A 1 107 ? 7.813 10.201 -1.726 1.00 90.25 107 VAL A N 1
ATOM 870 C CA . VAL A 1 107 ? 7.660 8.791 -2.132 1.00 90.25 107 VAL A CA 1
ATOM 871 C C . VAL A 1 107 ? 7.447 8.688 -3.641 1.00 90.25 107 VAL A C 1
ATOM 873 O O . VAL A 1 107 ? 8.043 7.834 -4.292 1.00 90.25 107 VAL A O 1
ATOM 876 N N . THR A 1 108 ? 6.655 9.595 -4.217 1.00 91.62 108 THR A N 1
ATOM 877 C CA . THR A 1 108 ? 6.415 9.642 -5.666 1.00 91.62 108 THR A CA 1
ATOM 878 C C . THR A 1 108 ? 7.693 9.910 -6.453 1.00 91.62 108 THR A C 1
ATOM 880 O O . THR A 1 108 ? 7.936 9.253 -7.465 1.00 91.62 108 THR A O 1
ATOM 883 N N . LEU A 1 109 ? 8.539 10.816 -5.967 1.00 91.62 109 LEU A N 1
ATOM 884 C CA . LEU A 1 109 ? 9.834 11.116 -6.564 1.00 91.62 109 LEU A CA 1
ATOM 885 C C . LEU A 1 109 ? 10.767 9.902 -6.493 1.00 91.62 109 LEU A C 1
ATOM 887 O O . LEU A 1 109 ? 11.317 9.501 -7.513 1.00 91.62 109 LEU A O 1
ATOM 891 N N . VAL A 1 110 ? 10.885 9.264 -5.325 1.00 89.56 110 VAL A N 1
ATOM 892 C CA . VAL A 1 110 ? 11.725 8.068 -5.143 1.00 89.56 110 VAL A CA 1
ATOM 893 C C . VAL A 1 110 ? 11.271 6.923 -6.050 1.00 89.56 110 VAL A C 1
ATOM 895 O O . VAL A 1 110 ? 12.104 6.283 -6.691 1.00 89.56 110 VAL A O 1
ATOM 898 N N . TYR A 1 111 ? 9.964 6.672 -6.154 1.00 89.56 111 TYR A N 1
ATOM 899 C CA . TYR A 1 111 ? 9.435 5.596 -6.999 1.00 89.56 111 TYR A CA 1
ATOM 900 C C . TYR A 1 111 ? 9.623 5.893 -8.485 1.00 89.56 111 TYR A C 1
ATOM 902 O O . TYR A 1 111 ? 10.011 5.004 -9.238 1.00 89.56 111 TYR A O 1
ATOM 910 N N . THR A 1 112 ? 9.418 7.143 -8.905 1.00 89.44 112 THR A N 1
ATOM 911 C CA . THR A 1 112 ? 9.687 7.565 -10.286 1.00 89.44 112 THR A CA 1
ATOM 912 C C . THR A 1 112 ? 11.165 7.381 -10.634 1.00 89.44 112 THR A C 1
ATOM 914 O O . THR A 1 112 ? 11.466 6.739 -11.633 1.00 89.44 112 THR A O 1
ATOM 917 N N . LEU A 1 113 ? 12.087 7.848 -9.783 1.00 87.50 113 LEU A N 1
ATOM 918 C CA . LEU A 1 113 ? 13.531 7.672 -9.994 1.00 87.50 113 LEU A CA 1
ATOM 919 C C . LEU A 1 113 ? 13.937 6.195 -10.053 1.00 87.50 113 LEU A C 1
ATOM 921 O O . LEU A 1 113 ? 14.737 5.811 -10.897 1.00 87.50 113 LEU A O 1
ATOM 925 N N . THR A 1 114 ? 13.352 5.358 -9.195 1.00 86.06 114 THR A N 1
ATOM 926 C CA . THR A 1 114 ? 13.608 3.910 -9.192 1.00 86.06 114 THR A CA 1
ATOM 927 C C . THR A 1 114 ? 13.147 3.257 -10.500 1.00 86.06 114 THR A C 1
ATOM 929 O O . THR A 1 114 ? 13.868 2.442 -11.065 1.00 86.06 114 THR A O 1
ATOM 932 N N . ASN A 1 115 ? 11.975 3.633 -11.021 1.00 87.25 115 ASN A N 1
ATOM 933 C CA . ASN A 1 115 ? 11.498 3.117 -12.307 1.00 87.25 115 ASN A CA 1
ATOM 934 C C . ASN A 1 115 ? 12.381 3.577 -13.471 1.00 87.25 115 ASN A C 1
ATOM 936 O O . ASN A 1 115 ? 12.714 2.768 -14.331 1.00 87.25 115 ASN A O 1
ATOM 940 N N . ILE A 1 116 ? 12.807 4.845 -13.476 1.00 84.38 116 ILE A N 1
ATOM 941 C CA . ILE A 1 116 ? 13.743 5.363 -14.484 1.00 84.38 116 ILE A CA 1
ATOM 942 C C . ILE A 1 116 ? 15.056 4.563 -14.446 1.00 84.38 116 ILE A C 1
ATOM 944 O O . ILE A 1 116 ? 15.546 4.164 -15.499 1.00 84.38 116 ILE A O 1
ATOM 948 N N . ALA A 1 117 ? 15.573 4.250 -13.253 1.00 83.94 117 ALA A N 1
ATOM 949 C CA . ALA A 1 117 ? 16.764 3.416 -13.078 1.00 83.94 117 ALA A CA 1
ATOM 950 C C . ALA A 1 117 ? 16.607 1.999 -13.657 1.00 83.94 117 ALA A C 1
ATOM 952 O O . ALA A 1 117 ? 17.532 1.453 -14.264 1.00 83.94 117 ALA A O 1
ATOM 953 N N . TYR A 1 118 ? 15.435 1.384 -13.486 1.00 83.81 118 TYR A N 1
ATOM 954 C CA . TYR A 1 118 ? 15.164 0.068 -14.062 1.00 83.81 118 TYR A CA 1
ATOM 955 C C . TYR A 1 118 ? 15.078 0.117 -15.589 1.00 83.81 118 TYR A C 1
ATOM 957 O O . TYR A 1 118 ? 15.718 -0.698 -16.248 1.00 83.81 118 TYR A O 1
ATOM 965 N N . PHE A 1 119 ? 14.383 1.102 -16.161 1.00 81.19 119 PHE A N 1
ATOM 966 C CA . PHE A 1 119 ? 14.290 1.245 -17.618 1.00 81.19 119 PHE A CA 1
ATOM 967 C C . PHE A 1 119 ? 15.613 1.639 -18.285 1.00 81.19 119 PHE A C 1
ATOM 969 O O . PHE A 1 119 ? 15.828 1.297 -19.443 1.00 81.19 119 PHE A O 1
ATOM 976 N N . SER A 1 120 ? 16.523 2.318 -17.579 1.00 79.12 120 SER A N 1
ATOM 977 C CA . SER A 1 120 ? 17.845 2.654 -18.126 1.00 79.12 120 SER A CA 1
ATOM 978 C C . SER A 1 120 ? 18.819 1.473 -18.144 1.00 79.12 120 SER A C 1
ATOM 980 O O . SER A 1 120 ? 19.841 1.530 -18.818 1.00 79.12 120 SER A O 1
ATOM 982 N N . SER A 1 121 ? 18.555 0.422 -17.366 1.00 76.06 121 SER A N 1
ATOM 983 C CA . SER A 1 121 ? 19.480 -0.708 -17.177 1.00 76.06 121 SER A CA 1
ATOM 984 C C . SER A 1 121 ? 18.979 -2.028 -17.766 1.00 76.06 121 SER A C 1
ATOM 986 O O . SER A 1 121 ? 19.772 -2.954 -17.957 1.00 76.06 121 SER A O 1
ATOM 988 N N . MET A 1 122 ? 17.681 -2.135 -18.052 1.00 76.81 122 MET A N 1
ATOM 989 C CA . MET A 1 122 ? 17.049 -3.332 -18.601 1.00 76.81 122 MET A CA 1
ATOM 990 C C . MET A 1 122 ? 16.083 -2.989 -19.721 1.00 76.81 122 MET A C 1
ATOM 992 O O . MET A 1 122 ? 15.430 -1.947 -19.703 1.00 76.81 122 MET A O 1
ATOM 996 N N . SER A 1 123 ? 15.934 -3.922 -20.659 1.00 82.31 123 SER A N 1
ATOM 997 C CA . SER A 1 123 ? 14.876 -3.823 -21.664 1.00 82.31 123 SER A CA 1
ATOM 998 C C . SER A 1 123 ? 13.495 -4.127 -21.052 1.00 82.31 123 SER A C 1
ATOM 1000 O O . SER A 1 123 ? 13.404 -4.860 -20.061 1.00 82.31 123 SER A O 1
ATOM 1002 N N . PRO A 1 124 ? 12.388 -3.640 -21.648 1.00 79.88 124 PRO A N 1
ATOM 1003 C CA . PRO A 1 124 ? 11.038 -3.963 -21.181 1.00 79.88 124 PRO A CA 1
ATOM 1004 C C . PRO A 1 124 ? 10.737 -5.469 -21.143 1.00 79.88 124 PRO A C 1
ATOM 1006 O O . PRO A 1 124 ? 10.000 -5.920 -20.274 1.00 79.88 124 PRO A O 1
ATOM 1009 N N . GLN A 1 125 ? 11.314 -6.252 -22.060 1.00 81.38 125 GLN A N 1
ATOM 1010 C CA . GLN A 1 125 ? 11.133 -7.707 -22.121 1.00 81.38 125 GLN A CA 1
ATOM 1011 C C . GLN A 1 125 ? 11.778 -8.396 -20.914 1.00 81.38 125 GLN A C 1
ATOM 1013 O O . GLN A 1 125 ? 11.118 -9.166 -20.225 1.00 81.38 125 GLN A O 1
ATOM 1018 N N . GLU A 1 126 ? 13.020 -8.036 -20.586 1.00 81.88 126 GLU A N 1
ATOM 1019 C CA . GLU A 1 126 ? 13.711 -8.559 -19.400 1.00 81.88 126 GLU A CA 1
ATOM 1020 C C . GLU A 1 126 ? 12.988 -8.192 -18.099 1.00 81.88 126 GLU A C 1
ATOM 1022 O O . GLU A 1 126 ? 12.952 -8.984 -17.158 1.00 81.88 126 GLU A O 1
ATOM 1027 N N . LEU A 1 127 ? 12.391 -6.997 -18.041 1.00 83.44 127 LEU A N 1
ATOM 1028 C CA . LEU A 1 127 ? 11.648 -6.538 -16.869 1.00 83.44 127 LEU A CA 1
ATOM 1029 C C . LEU A 1 127 ? 10.351 -7.336 -16.662 1.00 83.44 127 LEU A C 1
ATOM 1031 O O . LEU A 1 127 ? 9.968 -7.579 -15.520 1.00 83.44 127 LEU A O 1
ATOM 1035 N N . LEU A 1 128 ? 9.705 -7.768 -17.750 1.00 82.69 128 LEU A N 1
ATOM 1036 C CA . LEU A 1 128 ? 8.510 -8.619 -17.719 1.00 82.69 128 LEU A CA 1
ATOM 1037 C C . LEU A 1 128 ? 8.832 -10.093 -17.431 1.00 82.69 128 LEU A C 1
ATOM 1039 O O . LEU A 1 128 ? 8.020 -10.778 -16.815 1.00 82.69 128 LEU A O 1
ATOM 1043 N N . GLU A 1 129 ? 9.994 -10.584 -17.865 1.00 83.44 129 GLU A N 1
ATOM 1044 C CA . GLU A 1 129 ? 10.442 -11.962 -17.612 1.00 83.44 129 GLU A CA 1
ATOM 1045 C C . GLU A 1 129 ? 11.063 -12.140 -16.217 1.00 83.44 129 GLU A C 1
ATOM 1047 O O . GLU A 1 129 ? 11.118 -13.253 -15.685 1.00 83.44 129 GLU A O 1
ATOM 1052 N N . SER A 1 130 ? 11.526 -11.052 -15.594 1.00 79.19 130 SER A N 1
ATOM 1053 C CA . SER A 1 130 ? 12.145 -11.105 -14.274 1.00 79.19 130 SER A CA 1
ATOM 1054 C C . SER A 1 130 ? 11.118 -11.273 -13.152 1.00 79.19 130 SER A C 1
ATOM 1056 O O . SER A 1 130 ? 10.328 -10.382 -12.845 1.00 79.19 130 SER A O 1
ATOM 1058 N N . ASN A 1 131 ? 11.236 -12.382 -12.419 1.00 71.81 131 ASN A N 1
ATOM 1059 C CA . ASN A 1 131 ? 10.498 -12.601 -11.169 1.00 71.81 131 ASN A CA 1
ATOM 1060 C C . ASN A 1 131 ? 10.919 -11.631 -10.042 1.00 71.81 131 ASN A C 1
ATOM 1062 O O . ASN A 1 131 ? 10.193 -11.462 -9.061 1.00 71.81 131 ASN A O 1
ATOM 1066 N N . ALA A 1 132 ? 12.109 -11.024 -10.139 1.00 77.81 132 ALA A N 1
ATOM 1067 C CA . ALA A 1 132 ? 12.678 -10.157 -9.111 1.00 77.81 132 ALA A CA 1
ATOM 1068 C C . ALA A 1 132 ? 13.524 -9.035 -9.733 1.00 77.81 132 ALA A C 1
ATOM 1070 O O . ALA A 1 132 ? 14.754 -9.062 -9.676 1.00 77.81 132 ALA A O 1
ATOM 1071 N N . VAL A 1 133 ? 12.850 -8.007 -10.255 1.00 78.88 133 VAL A N 1
ATOM 1072 C CA . VAL A 1 133 ? 13.465 -6.875 -10.978 1.00 78.88 133 VAL A CA 1
ATOM 1073 C C . VAL A 1 133 ? 14.656 -6.261 -10.227 1.00 78.88 133 VAL A C 1
ATOM 1075 O O . VAL A 1 133 ? 15.717 -6.047 -10.804 1.00 78.88 133 VAL A O 1
ATOM 1078 N N . ALA A 1 134 ? 14.535 -6.048 -8.914 1.00 72.25 134 ALA A N 1
ATOM 1079 C CA . ALA A 1 134 ? 15.614 -5.483 -8.098 1.00 72.25 134 ALA A CA 1
ATOM 1080 C C . ALA A 1 134 ? 16.854 -6.398 -7.995 1.00 72.25 134 ALA A C 1
ATOM 1082 O O . ALA A 1 134 ? 17.979 -5.910 -7.907 1.00 72.25 134 ALA A O 1
ATOM 1083 N N . VAL A 1 135 ? 16.671 -7.722 -8.011 1.00 71.25 135 VAL A N 1
ATOM 1084 C CA . VAL A 1 135 ? 17.785 -8.683 -7.974 1.00 71.25 135 VAL A CA 1
ATOM 1085 C C . VAL A 1 135 ? 18.474 -8.731 -9.328 1.00 71.25 135 VAL A C 1
ATOM 1087 O O . VAL A 1 135 ? 19.688 -8.572 -9.382 1.00 71.25 135 VAL A O 1
ATOM 1090 N N . THR A 1 136 ? 17.706 -8.827 -10.414 1.00 76.69 136 THR A N 1
ATOM 1091 C CA . THR A 1 136 ? 18.243 -8.763 -11.781 1.00 76.69 136 THR A CA 1
ATOM 1092 C C . THR A 1 136 ? 19.019 -7.460 -12.015 1.00 76.69 136 THR A C 1
ATOM 1094 O O . THR A 1 136 ? 20.034 -7.449 -12.707 1.00 76.69 136 THR A O 1
ATOM 1097 N N . PHE A 1 137 ? 18.595 -6.361 -11.381 1.00 74.00 137 PHE A N 1
ATOM 1098 C CA . PHE A 1 137 ? 19.276 -5.063 -11.444 1.00 74.00 137 PHE A CA 1
ATOM 1099 C C . PHE A 1 137 ? 20.631 -5.111 -10.739 1.00 74.00 137 PHE A C 1
ATOM 1101 O O . PHE A 1 137 ? 21.642 -4.673 -11.290 1.00 74.00 137 PHE A O 1
ATOM 1108 N N . GLY A 1 138 ? 20.663 -5.706 -9.544 1.00 69.25 138 GLY A N 1
ATOM 1109 C CA . GLY A 1 138 ? 21.898 -5.954 -8.807 1.00 69.25 138 GLY A CA 1
ATOM 1110 C C . GLY A 1 138 ? 22.856 -6.890 -9.544 1.00 69.25 138 GLY A C 1
ATOM 1111 O O . GLY A 1 138 ? 24.047 -6.612 -9.609 1.00 69.25 138 GLY A O 1
ATOM 1112 N N . GLU A 1 139 ? 22.360 -7.967 -10.147 1.00 74.06 139 GLU A N 1
ATOM 1113 C CA . GLU A 1 139 ? 23.189 -8.905 -10.914 1.00 74.06 139 GLU A CA 1
ATOM 1114 C C . GLU A 1 139 ? 23.880 -8.225 -12.095 1.00 74.06 139 GLU A C 1
ATOM 1116 O O . GLU A 1 139 ? 25.082 -8.413 -12.288 1.00 74.06 139 GLU A O 1
ATOM 1121 N N . LYS A 1 140 ? 23.149 -7.387 -12.840 1.00 70.44 140 LYS A N 1
ATOM 1122 C CA . LYS A 1 140 ? 23.692 -6.687 -14.009 1.00 70.44 140 LYS A CA 1
ATOM 1123 C C . LYS A 1 140 ? 24.721 -5.618 -13.660 1.00 70.44 140 LYS A C 1
ATOM 1125 O O . LYS A 1 140 ? 25.706 -5.475 -14.376 1.00 70.44 140 LYS A O 1
ATOM 1130 N N . LEU A 1 141 ? 24.488 -4.851 -12.597 1.00 66.81 141 LEU A N 1
ATOM 1131 C CA . LEU A 1 141 ? 25.271 -3.640 -12.330 1.00 66.81 141 LEU A CA 1
ATOM 1132 C C . LEU A 1 141 ? 26.296 -3.796 -11.211 1.00 66.81 141 LEU A C 1
ATOM 1134 O O . LEU A 1 141 ? 27.311 -3.105 -11.203 1.00 66.81 141 LEU A O 1
ATOM 1138 N N . LEU A 1 142 ? 26.030 -4.679 -10.250 1.00 58.56 142 LEU A N 1
ATOM 1139 C CA . LEU A 1 142 ? 26.819 -4.799 -9.029 1.00 58.56 142 LEU A CA 1
ATOM 1140 C C . LEU A 1 142 ? 27.691 -6.061 -8.987 1.00 58.56 142 LEU A C 1
ATOM 1142 O O . LEU A 1 142 ? 28.535 -6.162 -8.094 1.00 58.56 142 LEU A O 1
ATOM 1146 N N . GLY A 1 143 ? 27.539 -7.005 -9.927 1.00 58.84 143 GLY A N 1
ATOM 1147 C CA . GLY A 1 143 ? 28.389 -8.197 -10.053 1.00 58.84 143 GLY A CA 1
ATOM 1148 C C . GLY A 1 143 ? 28.591 -8.929 -8.717 1.00 58.84 143 GLY A C 1
ATOM 1149 O O . GLY A 1 143 ? 27.674 -9.567 -8.201 1.00 58.84 143 GLY A O 1
ATOM 1150 N N . MET A 1 144 ? 29.778 -8.788 -8.109 1.00 42.09 144 MET A N 1
ATOM 1151 C CA . MET A 1 144 ? 30.137 -9.373 -6.801 1.00 42.09 144 MET A CA 1
ATOM 1152 C C . MET A 1 144 ? 29.280 -8.900 -5.609 1.00 42.09 144 MET A C 1
ATOM 1154 O O . MET A 1 144 ? 29.285 -9.561 -4.574 1.00 42.09 144 MET A O 1
ATOM 1158 N N . PHE A 1 145 ? 28.540 -7.792 -5.721 1.00 47.66 145 PHE A N 1
ATOM 1159 C CA . PHE A 1 145 ? 27.608 -7.312 -4.688 1.00 47.66 145 PHE A CA 1
ATOM 1160 C C . PHE A 1 145 ? 26.145 -7.704 -4.958 1.00 47.66 145 PHE A C 1
ATOM 1162 O O . PHE A 1 145 ? 25.254 -7.261 -4.232 1.00 47.66 145 PHE A O 1
ATOM 1169 N N . SER A 1 146 ? 25.882 -8.574 -5.943 1.00 49.06 146 SER A N 1
ATOM 1170 C CA . SER A 1 146 ? 24.531 -9.073 -6.240 1.00 49.06 146 SER A CA 1
ATOM 1171 C C . SER A 1 146 ? 23.829 -9.651 -5.002 1.00 49.06 146 SER A C 1
ATOM 1173 O O . SER A 1 146 ? 22.646 -9.402 -4.804 1.00 49.06 146 SER A O 1
ATOM 1175 N N . TRP A 1 147 ? 24.560 -10.297 -4.083 1.00 53.59 147 TRP A N 1
ATOM 1176 C CA . TRP A 1 147 ? 24.014 -10.863 -2.839 1.00 53.59 147 TRP A CA 1
ATOM 1177 C C . TRP A 1 147 ? 23.379 -9.830 -1.886 1.00 53.59 147 TRP A C 1
ATOM 1179 O O . TRP A 1 147 ? 22.527 -10.194 -1.076 1.00 53.59 147 TRP A O 1
ATOM 1189 N N . VAL A 1 148 ? 23.729 -8.542 -1.992 1.00 53.03 148 VAL A N 1
ATOM 1190 C CA . VAL A 1 148 ? 23.186 -7.468 -1.138 1.00 53.03 148 VAL A CA 1
ATOM 1191 C C . VAL A 1 148 ? 21.722 -7.152 -1.487 1.00 53.03 148 VAL A C 1
ATOM 1193 O O . VAL A 1 148 ? 20.932 -6.802 -0.603 1.00 53.03 148 VAL A O 1
ATOM 1196 N N . MET A 1 149 ? 21.326 -7.324 -2.754 1.00 50.75 149 MET A N 1
ATOM 1197 C CA . MET A 1 149 ? 19.988 -6.971 -3.249 1.00 50.75 149 MET A CA 1
ATOM 1198 C C . MET A 1 149 ? 18.896 -7.977 -2.830 1.00 50.75 149 MET A C 1
ATOM 1200 O O . MET A 1 149 ? 17.904 -7.533 -2.250 1.00 50.75 149 MET A O 1
ATOM 1204 N N . PRO A 1 150 ? 19.048 -9.310 -2.994 1.00 47.47 150 PRO A N 1
ATOM 1205 C CA . PRO A 1 150 ? 18.100 -10.300 -2.483 1.00 47.47 150 PRO A CA 1
ATOM 1206 C C . PRO A 1 150 ? 17.912 -10.213 -0.971 1.00 47.47 150 PRO A C 1
ATOM 1208 O O . PRO A 1 150 ? 16.784 -10.289 -0.496 1.00 47.47 150 PRO A O 1
ATOM 1211 N N . ILE A 1 151 ? 18.998 -10.003 -0.219 1.00 52.00 151 ILE A N 1
ATOM 1212 C CA . ILE A 1 151 ? 18.960 -9.829 1.238 1.00 52.00 151 ILE A CA 1
ATOM 1213 C C . ILE A 1 151 ? 18.089 -8.619 1.567 1.00 52.00 151 ILE A C 1
ATOM 1215 O O . ILE A 1 151 ? 17.084 -8.751 2.261 1.00 52.00 151 ILE A O 1
ATOM 1219 N N . SER A 1 152 ? 18.397 -7.461 0.987 1.00 45.91 152 SER A N 1
ATOM 1220 C CA . SER A 1 152 ? 17.635 -6.240 1.239 1.00 45.91 152 SER A CA 1
ATOM 1221 C C . SER A 1 152 ? 16.161 -6.383 0.856 1.00 45.91 152 SER A C 1
ATOM 1223 O O . SER A 1 152 ? 15.317 -5.934 1.623 1.00 45.91 152 SER A O 1
ATOM 1225 N N . VAL A 1 153 ? 15.850 -7.047 -0.270 1.00 48.34 153 VAL A N 1
ATOM 1226 C CA . VAL A 1 153 ? 14.492 -7.216 -0.823 1.00 48.34 153 VAL A CA 1
ATOM 1227 C C . VAL A 1 153 ? 13.639 -8.223 -0.045 1.00 48.34 153 VAL A C 1
ATOM 1229 O O . VAL A 1 153 ? 12.464 -7.957 0.219 1.00 48.34 153 VAL A O 1
ATOM 1232 N N . VAL A 1 154 ? 14.209 -9.359 0.367 1.00 44.12 154 VAL A N 1
ATOM 1233 C CA . VAL A 1 154 ? 13.510 -10.385 1.166 1.00 44.12 154 VAL A CA 1
ATOM 1234 C C . VAL A 1 154 ? 13.109 -9.833 2.537 1.00 44.12 154 VAL A C 1
ATOM 1236 O O . VAL A 1 154 ? 12.046 -10.175 3.058 1.00 44.12 154 VAL A O 1
ATOM 1239 N N . PHE A 1 155 ? 13.892 -8.904 3.088 1.00 42.25 155 PHE A N 1
ATOM 1240 C CA . PHE A 1 155 ? 13.590 -8.244 4.357 1.00 42.25 155 PHE A CA 1
ATOM 1241 C C . PHE A 1 155 ? 12.565 -7.086 4.252 1.00 42.25 155 PHE A C 1
ATOM 1243 O O . PHE A 1 155 ? 12.144 -6.555 5.278 1.00 42.25 155 PHE A O 1
ATOM 1250 N N . LEU A 1 156 ? 12.072 -6.730 3.050 1.00 42.00 156 LEU A N 1
ATOM 1251 C CA . LEU A 1 156 ? 11.162 -5.584 2.824 1.00 42.00 156 LEU A CA 1
ATOM 1252 C C . LEU A 1 156 ? 9.702 -5.781 3.269 1.00 42.00 156 LEU A C 1
ATOM 1254 O O . LEU A 1 156 ? 8.966 -4.792 3.339 1.00 42.00 156 LEU A O 1
ATOM 1258 N N . ARG A 1 157 ? 9.235 -7.011 3.534 1.00 37.69 157 ARG A N 1
ATOM 1259 C CA . ARG A 1 157 ? 7.804 -7.303 3.791 1.00 37.69 157 ARG A CA 1
ATOM 1260 C C . ARG A 1 157 ? 7.496 -7.719 5.229 1.00 37.69 157 ARG A C 1
ATOM 1262 O O . ARG A 1 157 ? 6.906 -8.769 5.468 1.00 37.69 157 ARG A O 1
ATOM 1269 N N . CYS A 1 158 ? 7.825 -6.866 6.192 1.00 39.75 158 CYS A N 1
ATOM 1270 C CA . CYS A 1 158 ? 7.292 -6.988 7.549 1.00 39.75 158 CYS A CA 1
ATOM 1271 C C . CYS A 1 158 ? 6.688 -5.643 7.976 1.00 39.75 158 CYS A C 1
ATOM 1273 O O . CYS A 1 158 ? 7.355 -4.809 8.583 1.00 39.75 158 CYS A O 1
ATOM 1275 N N . GLN A 1 159 ? 5.433 -5.392 7.589 1.00 41.12 159 GLN A N 1
ATOM 1276 C CA . GLN A 1 159 ? 4.672 -4.250 8.103 1.00 41.12 159 GLN A CA 1
ATOM 1277 C C . GLN A 1 159 ? 4.128 -4.568 9.499 1.00 41.12 159 GLN A C 1
ATOM 1279 O O . GLN A 1 159 ? 3.728 -5.698 9.784 1.00 41.12 159 GLN A O 1
ATOM 1284 N N . ARG A 1 160 ? 4.096 -3.545 10.357 1.00 42.12 160 ARG A N 1
ATOM 1285 C CA . ARG A 1 160 ? 3.476 -3.595 11.685 1.00 42.12 160 ARG A CA 1
ATOM 1286 C C . ARG A 1 160 ? 1.997 -3.920 11.565 1.00 42.12 160 ARG A C 1
ATOM 1288 O O . ARG A 1 160 ? 1.218 -3.090 11.112 1.00 42.12 160 ARG A O 1
ATOM 1295 N N . GLY A 1 161 ? 1.602 -5.078 12.073 1.00 39.94 161 GLY A N 1
ATOM 1296 C CA . GLY A 1 161 ? 0.249 -5.298 12.570 1.00 39.94 161 GLY A CA 1
ATOM 1297 C C . GLY A 1 161 ? 0.142 -4.806 14.011 1.00 39.94 161 GLY A C 1
ATOM 1298 O O . GLY A 1 161 ? -0.098 -5.610 14.900 1.00 39.94 161 GLY A O 1
ATOM 1299 N N . THR A 1 162 ? 0.398 -3.522 14.274 1.00 37.22 162 THR A N 1
ATOM 1300 C CA . THR A 1 162 ? 0.140 -2.924 15.594 1.00 37.22 162 THR A CA 1
ATOM 1301 C C . THR A 1 162 ? -1.088 -2.040 15.479 1.00 37.22 162 THR A C 1
ATOM 1303 O O . THR A 1 162 ? -0.990 -0.869 15.124 1.00 37.22 162 THR A O 1
ATOM 1306 N N . SER A 1 163 ? -2.255 -2.621 15.735 1.00 36.19 163 SER A N 1
ATOM 1307 C CA . SER A 1 163 ? -3.451 -1.867 16.097 1.00 36.19 163 SER A CA 1
ATOM 1308 C C . SER A 1 163 ? -3.771 -2.205 17.549 1.00 36.19 163 SER A C 1
ATOM 1310 O O . SER A 1 163 ? -3.882 -3.385 17.873 1.00 36.19 163 SER A O 1
ATOM 1312 N N . ALA A 1 164 ? -3.951 -1.162 18.363 1.00 35.62 164 ALA A N 1
ATOM 1313 C CA . ALA A 1 164 ? -4.530 -1.174 19.708 1.00 35.62 164 ALA A CA 1
ATOM 1314 C C . ALA A 1 164 ? -3.626 -1.574 20.892 1.00 35.62 164 ALA A C 1
ATOM 1316 O O . ALA A 1 164 ? -3.944 -2.515 21.610 1.00 35.62 164 ALA A O 1
ATOM 1317 N N . LEU A 1 165 ? -2.580 -0.791 21.177 1.00 34.69 165 LEU A N 1
ATOM 1318 C CA . LEU A 1 165 ? -2.231 -0.517 22.577 1.00 34.69 165 LEU A CA 1
ATOM 1319 C C . LEU A 1 165 ? -2.109 1.009 22.750 1.00 34.69 165 LEU A C 1
ATOM 1321 O O . LEU A 1 165 ? -1.290 1.603 22.047 1.00 34.69 165 LEU A O 1
ATOM 1325 N N . PRO A 1 166 ? -2.930 1.658 23.595 1.00 34.25 166 PRO A N 1
ATOM 1326 C CA . PRO A 1 166 ? -2.764 3.071 23.931 1.00 34.25 166 PRO A CA 1
ATOM 1327 C C . PRO A 1 166 ? -1.422 3.300 24.654 1.00 34.25 166 PRO A C 1
ATOM 1329 O O . PRO A 1 166 ? -1.045 2.478 25.493 1.00 34.25 166 PRO A O 1
ATOM 1332 N N . PRO A 1 167 ? -0.686 4.387 24.371 1.00 35.41 167 PRO A N 1
ATOM 1333 C CA . PRO A 1 167 ? 0.566 4.678 25.060 1.00 35.41 167 PRO A CA 1
ATOM 1334 C C . PRO A 1 167 ? 0.301 5.283 26.447 1.00 35.41 167 PRO A C 1
ATOM 1336 O O . PRO A 1 167 ? -0.379 6.300 26.569 1.00 35.41 167 PRO A O 1
ATOM 1339 N N . GLY A 1 168 ? 0.867 4.666 27.489 1.00 38.84 168 GLY A N 1
ATOM 1340 C CA . GLY A 1 168 ? 0.805 5.178 28.866 1.00 38.84 168 GLY A CA 1
ATOM 1341 C C . GLY A 1 168 ? 1.257 4.213 29.969 1.00 38.84 168 GLY A C 1
ATOM 1342 O O . GLY A 1 168 ? 1.503 4.669 31.079 1.00 38.84 168 GLY A O 1
ATOM 1343 N N . HIS A 1 169 ? 1.402 2.915 29.687 1.00 39.38 169 HIS A N 1
ATOM 1344 C CA . HIS A 1 169 ? 1.730 1.912 30.707 1.00 39.38 169 HIS A CA 1
ATOM 1345 C C . HIS A 1 169 ? 3.234 1.594 30.800 1.00 39.38 169 HIS A C 1
ATOM 1347 O O . HIS A 1 169 ? 3.946 1.541 29.793 1.00 39.38 169 HIS A O 1
ATOM 1353 N N . ASP A 1 170 ? 3.696 1.388 32.034 1.00 33.00 170 ASP A N 1
ATOM 1354 C CA . ASP A 1 170 ? 5.084 1.130 32.430 1.00 33.00 170 ASP A CA 1
ATOM 1355 C C . ASP A 1 170 ? 5.628 -0.190 31.813 1.00 33.00 170 ASP A C 1
ATOM 1357 O O . ASP A 1 170 ? 4.892 -1.176 31.680 1.00 33.00 170 ASP A O 1
ATOM 1361 N N . PRO A 1 171 ? 6.931 -0.287 31.466 1.00 38.88 171 PRO A N 1
ATOM 1362 C CA . PRO A 1 171 ? 7.516 -1.415 30.731 1.00 38.88 171 PRO A CA 1
ATOM 1363 C C . PRO A 1 171 ? 7.611 -2.737 31.524 1.00 38.88 171 PRO A C 1
ATOM 1365 O O . PRO A 1 171 ? 8.183 -3.713 31.023 1.00 38.88 171 PRO A O 1
ATOM 1368 N N . SER A 1 172 ? 7.082 -2.790 32.749 1.00 34.78 172 SER A N 1
ATOM 1369 C CA . SER A 1 172 ? 6.965 -3.996 33.582 1.00 34.78 172 SER A CA 1
ATOM 1370 C C . SER A 1 172 ? 5.626 -4.731 33.436 1.00 34.78 172 SER A C 1
ATOM 1372 O O . SER A 1 172 ? 5.578 -5.927 33.722 1.00 34.78 172 SER A O 1
ATOM 1374 N N . GLU A 1 173 ? 4.569 -4.081 32.939 1.00 36.47 173 GLU A N 1
ATOM 1375 C CA . GLU A 1 173 ? 3.235 -4.699 32.776 1.00 36.47 173 GLU A CA 1
ATOM 1376 C C . GLU A 1 173 ? 2.993 -5.288 31.379 1.00 36.47 173 GLU A C 1
ATOM 1378 O O . GLU A 1 173 ? 2.187 -6.205 31.217 1.00 36.47 173 GLU A O 1
ATOM 1383 N N . GLU A 1 174 ? 3.818 -4.871 30.411 1.00 41.22 174 GLU A N 1
ATOM 1384 C CA . GLU A 1 174 ? 4.603 -5.749 29.532 1.00 41.22 174 GLU A CA 1
ATOM 1385 C C . GLU A 1 174 ? 4.099 -7.201 29.426 1.00 41.22 174 GLU A C 1
ATOM 1387 O O . GLU A 1 174 ? 3.546 -7.637 28.419 1.00 41.22 174 GLU A O 1
ATOM 1392 N N . LEU A 1 175 ? 4.349 -7.963 30.500 1.00 36.28 175 LEU A N 1
ATOM 1393 C CA . LEU A 1 175 ? 4.335 -9.425 30.543 1.00 36.28 175 LEU A CA 1
ATOM 1394 C C . LEU A 1 175 ? 2.954 -10.095 30.556 1.00 36.28 175 LEU A C 1
ATOM 1396 O O . LEU A 1 175 ? 2.865 -11.268 30.189 1.00 36.28 175 LEU A O 1
ATOM 1400 N N . HIS A 1 176 ? 1.879 -9.388 30.906 1.00 36.72 176 HIS A N 1
ATOM 1401 C CA . HIS A 1 176 ? 0.563 -10.018 31.095 1.00 36.72 176 HIS A CA 1
ATOM 1402 C C . HIS A 1 176 ? -0.431 -9.801 29.935 1.00 36.72 176 HIS A C 1
ATOM 1404 O O . HIS A 1 176 ? -1.416 -10.537 29.839 1.00 36.72 176 HIS A O 1
ATOM 1410 N N . THR A 1 177 ? -0.127 -8.906 28.984 1.00 41.78 177 THR A N 1
ATOM 1411 C CA . THR A 1 177 ? -0.987 -8.574 27.817 1.00 41.78 177 THR A CA 1
ATOM 1412 C C . THR A 1 177 ? -0.552 -9.256 26.506 1.00 41.78 177 THR A C 1
ATOM 1414 O O . THR A 1 177 ? -1.237 -9.203 25.486 1.00 41.78 177 THR A O 1
ATOM 1417 N N . TYR A 1 178 ? 0.546 -10.011 26.524 1.00 46.12 178 TYR A N 1
ATOM 1418 C CA . TYR A 1 178 ? 0.973 -10.895 25.431 1.00 46.12 178 TYR A CA 1
ATOM 1419 C C . TYR A 1 178 ? -0.017 -11.947 24.888 1.00 46.12 178 TYR A C 1
ATOM 1421 O O . TYR A 1 178 ? 0.119 -12.330 23.714 1.00 46.12 178 TYR A O 1
ATOM 1429 N N . PRO A 1 179 ? -1.001 -12.479 25.635 1.00 43.62 179 PRO A N 1
ATOM 1430 C CA . PRO A 1 179 ? -1.467 -13.791 25.244 1.00 43.62 179 PRO A CA 1
ATOM 1431 C C . PRO A 1 179 ? -2.609 -13.801 24.195 1.00 43.62 179 PRO A C 1
ATOM 1433 O O . PRO A 1 179 ? -2.657 -14.669 23.317 1.00 43.62 179 PRO A O 1
ATOM 1436 N N . SER A 1 180 ? -3.489 -12.795 24.159 1.00 45.34 180 SER A N 1
ATOM 1437 C CA . SER A 1 180 ? -4.534 -12.720 23.115 1.00 45.34 180 SER A CA 1
ATOM 1438 C C . SER A 1 180 ? -3.986 -12.425 21.710 1.00 45.34 180 SER A C 1
ATOM 1440 O O . SER A 1 180 ? -4.566 -12.883 20.723 1.00 45.34 180 SER A O 1
ATOM 1442 N N . PHE A 1 181 ? -2.835 -11.753 21.619 1.00 52.44 181 PHE A N 1
ATOM 1443 C CA . PHE A 1 181 ? -2.181 -11.387 20.359 1.00 52.44 181 PHE A CA 1
ATOM 1444 C C . PHE A 1 181 ? -1.597 -12.606 19.621 1.00 52.44 181 PHE A C 1
ATOM 1446 O O . PHE A 1 181 ? -1.694 -12.714 18.399 1.00 52.44 181 PHE A O 1
ATOM 1453 N N . THR A 1 182 ? -1.079 -13.587 20.368 1.00 56.56 182 THR A N 1
ATOM 1454 C CA . THR A 1 182 ? -0.475 -14.818 19.824 1.00 56.56 182 THR A CA 1
ATOM 1455 C C . THR A 1 182 ? -1.483 -15.668 19.041 1.00 56.56 182 THR A C 1
ATOM 1457 O O . THR A 1 182 ? -1.178 -16.163 17.956 1.00 56.56 182 THR A O 1
ATOM 1460 N N . ARG A 1 183 ? -2.727 -15.792 19.528 1.00 57.53 183 ARG A N 1
ATOM 1461 C CA . ARG A 1 183 ? -3.791 -16.547 18.831 1.00 57.53 183 ARG A CA 1
ATOM 1462 C C . ARG A 1 183 ? -4.203 -15.889 17.516 1.00 57.53 183 ARG A C 1
ATOM 1464 O O . ARG A 1 183 ? -4.390 -16.581 16.516 1.00 57.53 183 ARG A O 1
ATOM 1471 N N . LEU A 1 184 ? -4.315 -14.561 17.513 1.00 58.41 184 LEU A N 1
ATOM 1472 C CA . LEU A 1 184 ? -4.629 -13.786 16.315 1.00 58.41 184 LEU A CA 1
ATOM 1473 C C . LEU A 1 184 ? -3.505 -13.902 15.275 1.00 58.41 184 LEU A C 1
ATOM 1475 O O . LEU A 1 184 ? -3.778 -14.149 14.105 1.00 58.41 184 LEU A O 1
ATOM 1479 N N . LEU A 1 185 ? -2.244 -13.805 15.706 1.00 60.94 185 LEU A N 1
ATOM 1480 C CA . LEU A 1 185 ? -1.071 -13.947 14.839 1.00 60.94 185 LEU A CA 1
ATOM 1481 C C . LEU A 1 185 ? -0.965 -15.338 14.204 1.00 60.94 185 LEU A C 1
ATOM 1483 O O . LEU A 1 185 ? -0.637 -15.447 13.024 1.00 60.94 185 LEU A O 1
ATOM 1487 N N . LEU A 1 186 ? -1.260 -16.400 14.957 1.00 64.94 186 LEU A N 1
ATOM 1488 C CA . LEU A 1 186 ? -1.271 -17.767 14.431 1.00 64.94 186 LEU A CA 1
ATOM 1489 C C . LEU A 1 186 ? -2.406 -17.982 13.426 1.00 64.94 186 LEU A C 1
ATOM 1491 O O . LEU A 1 186 ? -2.177 -18.571 12.370 1.00 64.94 186 LEU A O 1
ATOM 1495 N N . PHE A 1 187 ? -3.600 -17.449 13.704 1.00 63.62 187 PHE A N 1
ATOM 1496 C CA . PHE A 1 187 ? -4.709 -17.475 12.751 1.00 63.62 187 PHE A CA 1
ATOM 1497 C C . PHE A 1 187 ? -4.350 -16.731 11.457 1.00 63.62 187 PHE A C 1
ATOM 1499 O O . PHE A 1 187 ? -4.460 -17.300 10.371 1.00 63.62 187 PHE A O 1
ATOM 1506 N N . LEU A 1 188 ? -3.831 -15.505 11.565 1.00 64.06 188 LEU A N 1
ATOM 1507 C CA . LEU A 1 188 ? -3.376 -14.721 10.416 1.00 64.06 188 LEU A CA 1
ATOM 1508 C C . LEU A 1 188 ? -2.273 -15.440 9.633 1.00 64.06 188 LEU A C 1
ATOM 1510 O O . LEU A 1 188 ? -2.307 -15.452 8.406 1.00 64.06 188 LEU A O 1
ATOM 1514 N N . CYS A 1 189 ? -1.332 -16.090 10.319 1.00 65.00 189 CYS A N 1
ATOM 1515 C CA . CYS A 1 189 ? -0.286 -16.887 9.682 1.00 65.00 189 CYS A CA 1
ATOM 1516 C C . CYS A 1 189 ? -0.878 -18.070 8.903 1.00 65.00 189 CYS A C 1
ATOM 1518 O O . CYS A 1 189 ? -0.544 -18.264 7.737 1.00 65.00 189 CYS A O 1
ATOM 1520 N N . SER A 1 190 ? -1.823 -18.805 9.497 1.00 67.50 190 SER A N 1
ATOM 1521 C CA . SER A 1 190 ? -2.492 -19.925 8.824 1.00 67.50 190 SER A CA 1
ATOM 1522 C C . SER A 1 190 ? -3.291 -19.485 7.591 1.00 67.50 190 SER A C 1
ATOM 1524 O O . SER A 1 190 ? -3.187 -20.109 6.536 1.00 67.50 190 SER A O 1
ATOM 1526 N N . ALA A 1 191 ? -4.009 -18.361 7.682 1.00 67.94 191 ALA A N 1
ATOM 1527 C CA . ALA A 1 191 ? -4.712 -17.764 6.552 1.00 67.94 191 ALA A CA 1
ATOM 1528 C C . ALA A 1 191 ? -3.735 -17.299 5.460 1.00 67.94 191 ALA A C 1
ATOM 1530 O O . ALA A 1 191 ? -3.984 -17.516 4.277 1.00 67.94 191 ALA A O 1
ATOM 1531 N N . THR A 1 192 ? -2.593 -16.724 5.848 1.00 68.12 192 THR A N 1
ATOM 1532 C CA . THR A 1 192 ? -1.546 -16.289 4.911 1.00 68.12 192 THR A CA 1
ATOM 1533 C C . THR A 1 192 ? -0.944 -17.475 4.156 1.00 68.12 192 THR A C 1
ATOM 1535 O O . THR A 1 192 ? -0.765 -17.385 2.946 1.00 68.12 192 THR A O 1
ATOM 1538 N N . ILE A 1 193 ? -0.681 -18.600 4.831 1.00 72.62 193 ILE A N 1
ATOM 1539 C CA . ILE A 1 193 ? -0.173 -19.828 4.195 1.00 72.62 193 ILE A CA 1
ATOM 1540 C C . ILE A 1 193 ? -1.195 -20.380 3.196 1.00 72.62 193 ILE A C 1
ATOM 1542 O O . ILE A 1 193 ? -0.832 -20.702 2.071 1.00 72.62 193 ILE A O 1
ATOM 1546 N N . LEU A 1 194 ? -2.477 -20.432 3.568 1.00 74.81 194 LEU A N 1
ATOM 1547 C CA . LEU A 1 194 ? -3.550 -20.858 2.662 1.00 74.81 194 LEU A CA 1
ATOM 1548 C C . LEU A 1 194 ? -3.628 -19.983 1.408 1.00 74.81 194 LEU A C 1
ATOM 1550 O O . LEU A 1 194 ? -3.687 -20.504 0.298 1.00 74.81 194 LEU A O 1
ATOM 1554 N N . ILE A 1 195 ? -3.588 -18.661 1.579 1.00 70.38 195 ILE A N 1
ATOM 1555 C CA . ILE A 1 195 ? -3.602 -17.708 0.465 1.00 70.38 195 ILE A CA 1
ATOM 1556 C C . ILE A 1 195 ? -2.371 -17.904 -0.433 1.00 70.38 195 ILE A C 1
ATOM 1558 O O . ILE A 1 195 ? -2.504 -17.896 -1.655 1.00 70.38 195 ILE A O 1
ATOM 1562 N N . LEU A 1 196 ? -1.196 -18.140 0.161 1.00 72.44 196 LEU A N 1
ATOM 1563 C CA . LEU A 1 196 ? 0.051 -18.386 -0.566 1.00 72.44 196 LEU A CA 1
ATOM 1564 C C . LEU A 1 196 ? 0.011 -19.684 -1.389 1.00 72.44 196 LEU A C 1
ATOM 1566 O O . LEU A 1 196 ? 0.589 -19.734 -2.467 1.00 72.44 196 LEU A O 1
ATOM 1570 N N . CYS A 1 197 ? -0.670 -20.727 -0.907 1.00 74.81 197 CYS A N 1
ATOM 1571 C CA . CYS A 1 197 ? -0.790 -21.999 -1.626 1.00 74.81 197 CYS A CA 1
ATOM 1572 C C . CYS A 1 197 ? -1.758 -21.948 -2.818 1.00 74.81 197 CYS A C 1
ATOM 1574 O O . CYS A 1 197 ? -1.677 -22.807 -3.692 1.00 74.81 197 CYS A O 1
ATOM 1576 N N . ILE A 1 198 ? -2.698 -20.998 -2.832 1.00 71.00 198 ILE A N 1
ATOM 1577 C CA . ILE A 1 198 ? -3.805 -20.959 -3.801 1.00 71.00 198 ILE A CA 1
ATOM 1578 C C . ILE A 1 198 ? -3.592 -19.875 -4.869 1.00 71.00 198 ILE A C 1
ATOM 1580 O O . ILE A 1 198 ? -4.034 -20.042 -6.005 1.00 71.00 198 ILE A O 1
ATOM 1584 N N . GLY A 1 199 ? -2.974 -18.745 -4.514 1.00 64.44 199 GLY A N 1
ATOM 1585 C CA . GLY A 1 199 ? -2.990 -17.535 -5.336 1.00 64.44 199 GLY A CA 1
ATOM 1586 C C . GLY A 1 199 ? -1.692 -17.247 -6.086 1.00 64.44 199 GLY A C 1
ATOM 1587 O O . GLY A 1 199 ? -0.614 -17.246 -5.501 1.00 64.44 199 GLY A O 1
ATOM 1588 N N . ASP A 1 200 ? -1.822 -16.881 -7.362 1.00 74.69 200 ASP A N 1
ATOM 1589 C CA . ASP A 1 200 ? -0.772 -16.163 -8.089 1.00 74.69 200 ASP A CA 1
ATOM 1590 C C . ASP A 1 200 ? -0.639 -14.726 -7.546 1.00 74.69 200 ASP A C 1
ATOM 1592 O O . ASP A 1 200 ? -1.634 -14.076 -7.209 1.00 74.69 200 ASP A O 1
ATOM 1596 N N . THR A 1 201 ? 0.591 -14.222 -7.459 1.00 71.75 201 THR A N 1
ATOM 1597 C CA . THR A 1 201 ? 0.918 -12.934 -6.832 1.00 71.75 201 THR A CA 1
ATOM 1598 C C . THR A 1 201 ? 0.242 -11.752 -7.524 1.00 71.75 201 THR A C 1
ATOM 1600 O O . THR A 1 201 ? -0.287 -10.876 -6.836 1.00 71.75 201 THR A O 1
ATOM 1603 N N . HIS A 1 202 ? 0.182 -11.746 -8.859 1.00 72.31 202 HIS A N 1
ATOM 1604 C CA . HIS A 1 202 ? -0.483 -10.691 -9.630 1.00 72.31 202 HIS A CA 1
ATOM 1605 C C . HIS A 1 202 ? -1.990 -10.653 -9.364 1.00 72.31 202 HIS A C 1
ATOM 1607 O O . HIS A 1 202 ? -2.544 -9.598 -9.043 1.00 72.31 202 HIS A O 1
ATOM 1613 N N . ASN A 1 203 ? -2.642 -11.816 -9.403 1.00 78.12 203 ASN A N 1
ATOM 1614 C CA . ASN A 1 203 ? -4.070 -11.928 -9.112 1.00 78.12 203 ASN A CA 1
ATOM 1615 C C . ASN A 1 203 ? -4.371 -11.545 -7.659 1.00 78.12 203 ASN A C 1
ATOM 1617 O O . ASN A 1 203 ? -5.355 -10.860 -7.390 1.00 78.12 203 ASN A O 1
ATOM 1621 N N . LEU A 1 204 ? -3.496 -11.923 -6.722 1.00 76.56 204 LEU A N 1
ATOM 1622 C CA . LEU A 1 204 ? -3.647 -11.584 -5.311 1.00 76.56 204 LEU A CA 1
ATOM 1623 C C . LEU A 1 204 ? -3.585 -10.077 -5.055 1.00 76.56 204 LEU A C 1
ATOM 1625 O O . LEU A 1 204 ? -4.395 -9.552 -4.286 1.00 76.56 204 LEU A O 1
ATOM 1629 N N . ILE A 1 205 ? -2.670 -9.378 -5.729 1.00 77.38 205 ILE A N 1
ATOM 1630 C CA . ILE A 1 205 ? -2.597 -7.915 -5.681 1.00 77.38 205 ILE A CA 1
ATOM 1631 C C . ILE A 1 205 ? -3.898 -7.313 -6.215 1.00 77.38 205 ILE A C 1
ATOM 1633 O O . ILE A 1 205 ? -4.482 -6.462 -5.545 1.00 77.38 205 ILE A O 1
ATOM 1637 N N . ASN A 1 206 ? -4.400 -7.791 -7.357 1.00 80.50 206 ASN A N 1
ATOM 1638 C CA . ASN A 1 206 ? -5.650 -7.294 -7.931 1.00 80.50 206 ASN A CA 1
ATOM 1639 C C . ASN A 1 206 ? -6.845 -7.525 -6.981 1.00 80.50 206 ASN A C 1
ATOM 1641 O O . ASN A 1 206 ? -7.624 -6.595 -6.761 1.00 80.50 206 ASN A O 1
ATOM 1645 N N . TYR A 1 207 ? -6.957 -8.700 -6.342 1.00 79.31 207 TYR A N 1
ATOM 1646 C CA . TYR A 1 207 ? -8.005 -8.993 -5.350 1.00 79.31 207 TYR A CA 1
ATOM 1647 C C . TYR A 1 207 ? -7.986 -8.007 -4.177 1.00 79.31 207 TYR A C 1
ATOM 1649 O O . TYR A 1 207 ? -9.009 -7.406 -3.836 1.00 79.31 207 TYR A O 1
ATOM 1657 N N . VAL A 1 208 ? -6.818 -7.840 -3.552 1.00 77.69 208 VAL A N 1
ATOM 1658 C CA . VAL A 1 208 ? -6.657 -7.005 -2.356 1.00 77.69 208 VAL A CA 1
ATOM 1659 C C . VAL A 1 208 ? -6.845 -5.529 -2.696 1.00 77.69 208 VAL A C 1
ATOM 1661 O O . VAL A 1 208 ? -7.585 -4.828 -2.002 1.00 77.69 208 VAL A O 1
ATOM 1664 N N . SER A 1 209 ? -6.221 -5.051 -3.775 1.00 83.31 209 SER A N 1
ATOM 1665 C CA . SER A 1 209 ? -6.360 -3.665 -4.228 1.00 83.31 209 SER A CA 1
ATOM 1666 C C . SER A 1 209 ? -7.812 -3.335 -4.554 1.00 83.31 209 SER A C 1
ATOM 1668 O O . SER A 1 209 ? -8.313 -2.312 -4.094 1.00 83.31 209 SER A O 1
ATOM 1670 N N . PHE A 1 210 ? -8.531 -4.214 -5.254 1.00 85.62 210 PHE A N 1
ATOM 1671 C CA . PHE A 1 210 ? -9.934 -3.981 -5.589 1.00 85.62 210 PHE A CA 1
ATOM 1672 C C . PHE A 1 210 ? -10.817 -3.794 -4.341 1.00 85.62 210 PHE A C 1
ATOM 1674 O O . PHE A 1 210 ? -11.547 -2.804 -4.237 1.00 85.62 210 PHE A O 1
ATOM 1681 N N . ILE A 1 211 ? -10.712 -4.694 -3.355 1.00 84.06 211 ILE A N 1
ATOM 1682 C CA . ILE A 1 211 ? -11.488 -4.613 -2.102 1.00 84.06 211 ILE A CA 1
ATOM 1683 C C . ILE A 1 211 ? -11.110 -3.362 -1.290 1.00 84.06 211 ILE A C 1
ATOM 1685 O O . ILE A 1 211 ? -11.986 -2.678 -0.747 1.00 84.06 211 ILE A O 1
ATOM 1689 N N . ASN A 1 212 ? -9.817 -3.027 -1.229 1.00 84.50 212 ASN A N 1
ATOM 1690 C CA . ASN A 1 212 ? -9.343 -1.823 -0.546 1.00 84.50 212 ASN A CA 1
ATOM 1691 C C . ASN A 1 212 ? -9.923 -0.557 -1.182 1.00 84.50 212 ASN A C 1
ATOM 1693 O O . ASN A 1 212 ? -10.459 0.297 -0.476 1.00 84.50 212 ASN A O 1
ATOM 1697 N N . TYR A 1 213 ? -9.898 -0.457 -2.513 1.00 89.25 213 TYR A N 1
ATOM 1698 C CA . TYR A 1 213 ? -10.473 0.680 -3.229 1.00 89.25 213 TYR A CA 1
ATOM 1699 C C . TYR A 1 213 ? -11.979 0.793 -3.019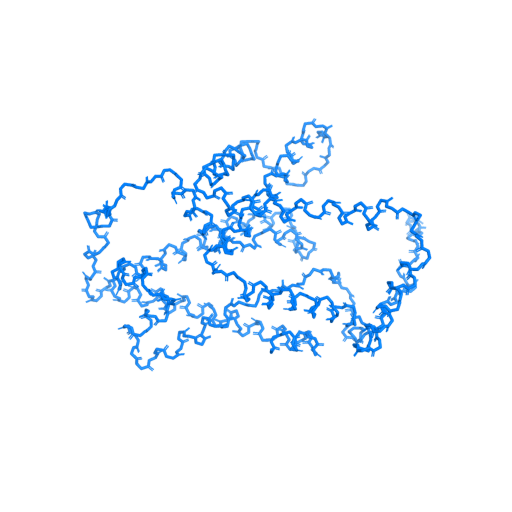 1.00 89.25 213 TYR A C 1
ATOM 1701 O O . TYR A 1 213 ? -12.480 1.898 -2.808 1.00 89.25 213 TYR A O 1
ATOM 1709 N N . LEU A 1 214 ? -12.709 -0.323 -3.008 1.00 90.50 214 LEU A N 1
ATOM 1710 C CA . LEU A 1 214 ? -14.136 -0.324 -2.686 1.00 90.50 214 LEU A CA 1
ATOM 1711 C C . LEU A 1 214 ? -14.383 0.254 -1.280 1.00 90.50 214 LEU A C 1
ATOM 1713 O O . LEU A 1 214 ? -15.219 1.144 -1.114 1.00 90.50 214 LEU A O 1
ATOM 1717 N N . SER A 1 215 ? -13.584 -0.159 -0.295 1.00 89.06 215 SER A N 1
ATOM 1718 C CA . SER A 1 215 ? -13.652 0.345 1.085 1.00 89.06 215 SER A CA 1
ATOM 1719 C C . SER A 1 215 ? -13.313 1.842 1.193 1.00 89.06 215 SER A C 1
ATOM 1721 O O . SER A 1 215 ? -13.988 2.589 1.912 1.00 89.06 215 SER A O 1
ATOM 1723 N N . TYR A 1 216 ? -12.312 2.320 0.445 1.00 90.19 216 TYR A N 1
ATOM 1724 C CA . TYR A 1 216 ? -11.950 3.743 0.389 1.00 90.19 216 TYR A CA 1
ATOM 1725 C C . TYR A 1 216 ? -13.070 4.595 -0.214 1.00 90.19 216 TYR A C 1
ATOM 1727 O O . TYR A 1 216 ? -13.411 5.644 0.339 1.00 90.19 216 TYR A O 1
ATOM 1735 N N . GLY A 1 217 ? -13.698 4.114 -1.290 1.00 92.31 217 GLY A N 1
ATOM 1736 C CA . GLY A 1 217 ? -14.843 4.773 -1.916 1.00 92.31 217 GLY A CA 1
ATOM 1737 C C . GLY A 1 217 ? -16.018 4.936 -0.959 1.00 92.31 217 GLY A C 1
ATOM 1738 O O . GLY A 1 217 ? -16.531 6.043 -0.800 1.00 92.31 217 GLY A O 1
ATOM 1739 N N . VAL A 1 218 ? -16.391 3.868 -0.245 1.00 92.56 218 VAL A N 1
ATOM 1740 C CA . VAL A 1 218 ? -17.467 3.912 0.763 1.00 92.56 218 VAL A CA 1
ATOM 1741 C C . VAL A 1 218 ? -17.140 4.903 1.883 1.00 92.56 218 VAL A C 1
ATOM 1743 O O . VAL A 1 218 ? -18.004 5.677 2.295 1.00 92.56 218 VAL A O 1
ATOM 1746 N N . THR A 1 219 ? -15.889 4.940 2.344 1.00 91.19 219 THR A N 1
ATOM 1747 C CA . THR A 1 219 ? -15.456 5.860 3.407 1.00 91.19 219 THR A CA 1
ATOM 1748 C C . THR A 1 219 ? -15.551 7.326 2.965 1.00 91.19 219 THR A C 1
ATOM 1750 O O . THR A 1 219 ? -16.064 8.171 3.702 1.00 91.19 219 THR A O 1
ATOM 1753 N N . ILE A 1 220 ? -15.117 7.643 1.742 1.00 92.12 220 ILE A N 1
ATOM 1754 C CA . ILE A 1 220 ? -15.148 9.012 1.198 1.00 92.12 220 ILE A CA 1
ATOM 1755 C C . ILE A 1 220 ? -16.576 9.437 0.827 1.00 92.12 220 ILE A C 1
ATOM 1757 O O . ILE A 1 220 ? -16.968 10.580 1.079 1.00 92.12 220 ILE A O 1
ATOM 1761 N N . ALA A 1 221 ? -17.397 8.519 0.317 1.00 93.88 221 ALA A N 1
ATOM 1762 C CA . ALA A 1 221 ? -18.829 8.748 0.142 1.00 93.88 221 ALA A CA 1
ATOM 1763 C C . ALA A 1 221 ? -19.515 9.024 1.490 1.00 93.88 221 ALA A C 1
ATOM 1765 O O . ALA A 1 221 ? -20.302 9.966 1.609 1.00 93.88 221 ALA A O 1
ATOM 1766 N N . GLY A 1 222 ? -19.148 8.277 2.536 1.00 92.38 222 GLY A N 1
ATOM 1767 C CA . GLY A 1 222 ? -19.574 8.521 3.912 1.00 92.38 222 GLY A CA 1
ATOM 1768 C C . GLY A 1 222 ? -19.175 9.911 4.410 1.00 92.38 222 GLY A C 1
ATOM 1769 O O . GLY A 1 222 ? -20.002 10.614 4.993 1.00 92.38 222 GLY A O 1
ATOM 1770 N N . LEU A 1 223 ? -17.948 10.362 4.125 1.00 90.88 223 LEU A N 1
ATOM 1771 C CA . LEU A 1 223 ? -17.499 11.721 4.444 1.00 90.88 223 LEU A CA 1
ATOM 1772 C C . LEU A 1 223 ? -18.410 12.775 3.798 1.00 90.88 223 LEU A C 1
ATOM 1774 O O . LEU A 1 223 ? -18.857 13.692 4.489 1.00 90.88 223 LEU A O 1
ATOM 1778 N N . LEU A 1 224 ? -18.719 12.648 2.505 1.00 91.56 224 LEU A N 1
ATOM 1779 C CA . LEU A 1 224 ? -19.629 13.563 1.802 1.00 91.56 224 LEU A CA 1
ATOM 1780 C C . LEU A 1 224 ? -21.052 13.516 2.375 1.00 91.56 224 LEU A C 1
ATOM 1782 O O . LEU A 1 224 ? -21.652 14.565 2.621 1.00 91.56 224 LEU A O 1
ATOM 1786 N N . TYR A 1 225 ? -21.556 12.322 2.690 1.00 93.06 225 TYR A N 1
ATOM 1787 C CA . TYR A 1 225 ? -22.851 12.141 3.342 1.00 93.06 225 TYR A CA 1
ATOM 1788 C C . TYR A 1 225 ? -22.918 12.848 4.705 1.00 93.06 225 TYR A C 1
ATOM 1790 O O . TYR A 1 225 ? -23.862 13.592 4.978 1.00 93.06 225 TYR A O 1
ATOM 1798 N N . TYR A 1 226 ? -21.893 12.697 5.551 1.00 90.44 226 TYR A N 1
ATOM 1799 C CA . TYR A 1 226 ? -21.818 13.389 6.841 1.00 90.44 226 TYR A CA 1
ATOM 1800 C C . TYR A 1 226 ? -21.618 14.897 6.695 1.00 90.44 226 TYR A C 1
ATOM 1802 O O . TYR A 1 226 ? -22.084 15.656 7.552 1.00 90.44 226 TYR A O 1
ATOM 1810 N N . ARG A 1 227 ? -20.986 15.355 5.605 1.00 88.69 227 ARG A N 1
ATOM 1811 C CA . ARG A 1 227 ? -20.913 16.786 5.294 1.00 88.69 227 ARG A CA 1
ATOM 1812 C C . ARG A 1 227 ? -22.289 17.397 5.079 1.00 88.69 227 ARG A C 1
ATOM 1814 O O . ARG A 1 227 ? -22.511 18.494 5.588 1.00 88.69 227 ARG A O 1
ATOM 1821 N N . TRP A 1 228 ? -23.176 16.674 4.403 1.00 88.19 228 TRP A N 1
ATOM 1822 C CA . TRP A 1 228 ? -24.539 17.109 4.118 1.00 88.19 228 TRP A CA 1
ATOM 1823 C C . TRP A 1 228 ? -25.488 16.926 5.312 1.00 88.19 228 TRP A C 1
ATOM 1825 O O . TRP A 1 228 ? -26.163 17.869 5.712 1.00 88.19 228 TRP A O 1
ATOM 1835 N N . LYS A 1 229 ? -25.498 15.745 5.946 1.00 91.88 229 LYS A N 1
ATOM 1836 C CA . LYS A 1 229 ? -26.460 15.407 7.011 1.00 91.88 229 LYS A CA 1
ATOM 1837 C C . LYS A 1 229 ? -26.145 16.037 8.370 1.00 91.88 229 LYS A C 1
ATOM 1839 O O . LYS A 1 229 ? -27.060 16.344 9.128 1.00 91.88 229 LYS A O 1
ATOM 1844 N N . LYS A 1 230 ? -24.862 16.207 8.715 1.00 90.69 230 LYS A N 1
ATOM 1845 C CA . LYS A 1 230 ? -24.423 16.773 10.005 1.00 90.69 230 LYS A CA 1
ATOM 1846 C C . LYS A 1 230 ? -23.434 17.933 9.789 1.00 90.69 230 LYS A C 1
ATOM 1848 O O . LYS A 1 230 ? -22.238 17.795 10.068 1.00 90.69 230 LYS A O 1
ATOM 1853 N N . PRO A 1 231 ? -23.907 19.098 9.303 1.00 84.06 231 PRO A N 1
ATOM 1854 C CA . PRO A 1 231 ? -23.038 20.220 8.939 1.00 84.06 231 PRO A CA 1
ATOM 1855 C C . PRO A 1 231 ? -22.399 20.925 10.146 1.00 84.06 231 PRO A C 1
ATOM 1857 O O . PRO A 1 231 ? -21.316 21.484 10.007 1.00 84.06 231 PRO A O 1
ATOM 1860 N N . ARG A 1 232 ? -23.030 20.869 11.329 1.00 84.81 232 ARG A N 1
ATOM 1861 C CA . ARG A 1 232 ? -22.595 21.584 12.547 1.00 84.81 232 ARG A CA 1
ATOM 1862 C C . ARG A 1 232 ? -21.529 20.862 13.381 1.00 84.81 232 ARG A C 1
ATOM 1864 O O . ARG A 1 232 ? -21.145 21.368 14.428 1.00 84.81 232 ARG A O 1
ATOM 1871 N N . LEU A 1 233 ? -21.055 19.690 12.956 1.00 87.31 233 LEU A N 1
ATOM 1872 C CA . LEU A 1 233 ? -19.987 18.989 13.674 1.00 87.31 233 LEU A CA 1
ATOM 1873 C C . LEU A 1 233 ? -18.691 19.809 13.635 1.00 87.31 233 LEU A C 1
ATOM 1875 O O . LEU A 1 233 ? -18.299 20.304 12.575 1.00 87.31 233 LEU A O 1
ATOM 1879 N N . VAL A 1 234 ? -18.011 19.919 14.779 1.00 83.44 234 VAL A N 1
ATOM 1880 C CA . VAL A 1 234 ? -16.686 20.545 14.858 1.00 83.44 234 VAL A CA 1
ATOM 1881 C C . VAL A 1 234 ? -15.721 19.698 14.035 1.00 83.44 234 VAL A C 1
ATOM 1883 O O . VAL A 1 234 ? -15.508 18.523 14.319 1.00 83.44 234 VAL A O 1
ATOM 1886 N N . ARG A 1 235 ? -15.161 20.286 12.975 1.00 83.75 235 ARG A N 1
ATOM 1887 C CA . ARG A 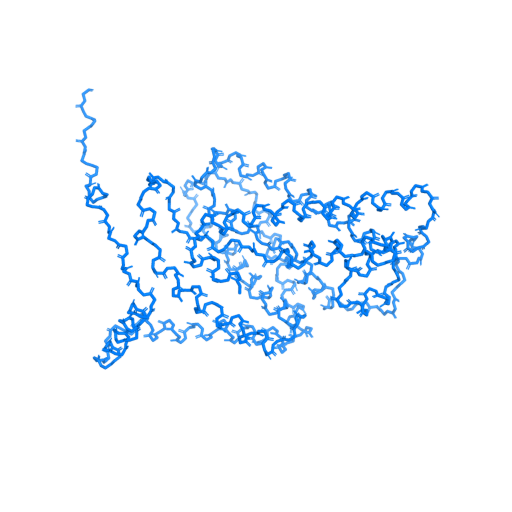1 235 ? -14.203 19.626 12.078 1.00 83.75 235 ARG A CA 1
ATOM 1888 C C . ARG A 1 235 ? -12.836 20.282 12.247 1.00 83.75 235 ARG A C 1
ATOM 1890 O O . ARG A 1 235 ? -12.660 21.392 11.743 1.00 83.75 235 ARG A O 1
ATOM 1897 N N . PRO A 1 236 ? -11.893 19.616 12.935 1.00 80.25 236 PRO A N 1
ATOM 1898 C CA . PRO A 1 236 ? -10.530 20.105 13.127 1.00 80.25 236 PRO A CA 1
ATOM 1899 C C . PRO A 1 236 ? -9.775 20.389 11.826 1.00 80.25 236 PRO A C 1
ATOM 1901 O O . PRO A 1 236 ? -9.011 21.346 11.764 1.00 80.25 236 PRO A O 1
ATOM 1904 N N . ILE A 1 237 ? -10.009 19.570 10.794 1.00 80.69 237 ILE A N 1
ATOM 1905 C CA . ILE A 1 237 ? -9.376 19.675 9.477 1.00 80.69 237 ILE A CA 1
ATOM 1906 C C . ILE A 1 237 ? -10.482 19.824 8.429 1.00 80.69 237 ILE A C 1
ATOM 1908 O O . ILE A 1 237 ? -11.396 18.999 8.339 1.00 80.69 237 ILE A O 1
ATOM 1912 N N . LYS A 1 238 ? -10.416 20.893 7.631 1.00 79.38 238 LYS A N 1
ATOM 1913 C CA . LYS A 1 238 ? -11.362 21.164 6.543 1.00 79.38 238 LYS A CA 1
ATOM 1914 C C . LYS A 1 238 ? -10.619 21.167 5.213 1.00 79.38 238 LYS A C 1
ATOM 1916 O O . LYS A 1 238 ? -9.792 22.032 4.965 1.00 79.38 238 LYS A O 1
ATOM 1921 N N . VAL A 1 239 ? -10.963 20.215 4.353 1.00 86.12 239 VAL A N 1
ATOM 1922 C CA . VAL A 1 239 ? -10.535 20.182 2.944 1.00 86.12 239 VAL A CA 1
ATOM 1923 C C . VAL A 1 239 ? -11.653 20.684 2.031 1.00 86.12 239 VAL A C 1
ATOM 1925 O O . VAL A 1 239 ? -12.837 20.535 2.373 1.00 86.12 239 VAL A O 1
ATOM 1928 N N . SER A 1 240 ? -11.295 21.261 0.880 1.00 89.88 240 SER A N 1
ATOM 1929 C CA . SER A 1 240 ? -12.263 21.708 -0.128 1.00 89.88 240 SER A CA 1
ATOM 1930 C C . SER A 1 240 ? -13.135 20.539 -0.598 1.00 89.88 240 SER A C 1
ATOM 1932 O O . SER A 1 240 ? -12.726 19.381 -0.561 1.00 89.88 240 SER A O 1
ATOM 1934 N N . LEU A 1 241 ? -14.379 20.827 -0.985 1.00 89.00 241 LEU A N 1
ATOM 1935 C CA . LEU A 1 241 ? -15.340 19.790 -1.385 1.00 89.00 241 LEU A CA 1
ATOM 1936 C C . LEU A 1 241 ? -15.004 19.179 -2.757 1.00 89.00 241 LEU A C 1
ATOM 1938 O O . LEU A 1 241 ? -15.435 18.073 -3.056 1.00 89.00 241 LEU A O 1
ATOM 1942 N N . LEU A 1 242 ? -14.177 19.870 -3.544 1.00 91.88 242 LEU A N 1
ATOM 1943 C CA . LEU A 1 242 ? -13.698 19.404 -4.842 1.00 91.88 242 LEU A CA 1
ATOM 1944 C C . LEU A 1 242 ? -12.827 18.149 -4.727 1.00 91.88 242 LEU A C 1
ATOM 1946 O O . LEU A 1 242 ? -12.976 17.256 -5.548 1.00 91.88 242 LEU A O 1
ATOM 1950 N N . VAL A 1 243 ? -11.983 18.046 -3.695 1.00 91.56 243 VAL A N 1
ATOM 1951 C CA . VAL A 1 243 ? -11.067 16.906 -3.499 1.00 91.56 243 VAL A CA 1
ATOM 1952 C C . VAL A 1 243 ? -11.801 15.564 -3.317 1.00 91.56 243 VAL A C 1
ATOM 1954 O O . VAL A 1 243 ? -11.514 14.629 -4.059 1.00 91.56 243 VAL A O 1
ATOM 1957 N N . PRO A 1 244 ? -12.761 15.410 -2.380 1.00 92.75 244 PRO A N 1
ATOM 1958 C CA . PRO A 1 244 ? -13.492 14.150 -2.249 1.00 92.75 244 PRO A CA 1
ATOM 1959 C C . PRO A 1 244 ? -14.390 13.858 -3.460 1.00 92.75 244 PRO A C 1
ATOM 1961 O O . PRO A 1 244 ? -14.562 12.693 -3.811 1.00 92.75 244 PRO A O 1
ATOM 1964 N N . CYS A 1 245 ? -14.939 14.883 -4.124 1.00 94.00 245 CYS A N 1
ATOM 1965 C CA . CYS A 1 245 ? -15.738 14.684 -5.334 1.00 94.00 245 CYS A CA 1
ATOM 1966 C C . CYS A 1 245 ? -14.889 14.192 -6.514 1.00 94.00 245 CYS A C 1
ATOM 1968 O O . CYS A 1 245 ? -15.279 13.229 -7.169 1.00 94.00 245 CYS A O 1
ATOM 1970 N N . SER A 1 246 ? -13.725 14.800 -6.768 1.00 94.69 246 SER A N 1
ATOM 1971 C CA . SER A 1 246 ? -12.825 14.357 -7.838 1.00 94.69 246 SER A CA 1
ATOM 1972 C C . SER A 1 246 ? -12.305 12.943 -7.584 1.00 94.69 246 SER A C 1
ATOM 1974 O O . SER A 1 246 ? -12.257 12.138 -8.512 1.00 94.69 246 SER A O 1
ATOM 1976 N N . TYR A 1 247 ? -12.012 12.604 -6.323 1.00 93.50 247 TYR A N 1
ATOM 1977 C CA . TYR A 1 247 ? -11.633 11.245 -5.948 1.00 93.50 247 TYR A CA 1
ATOM 1978 C C . TYR A 1 247 ? -12.744 10.233 -6.246 1.00 93.50 247 TYR A C 1
ATOM 1980 O O . TYR A 1 247 ? -12.457 9.181 -6.805 1.00 93.50 247 TYR A O 1
ATOM 1988 N N . LEU A 1 248 ? -14.009 10.527 -5.917 1.00 94.69 248 LEU A N 1
ATOM 1989 C CA . LEU A 1 248 ? -15.114 9.602 -6.203 1.00 94.69 248 LEU A CA 1
ATOM 1990 C C . LEU A 1 248 ? -15.350 9.396 -7.701 1.00 94.69 248 LEU A C 1
ATOM 1992 O O . LEU A 1 248 ? -15.668 8.282 -8.109 1.00 94.69 248 LEU A O 1
ATOM 1996 N N . VAL A 1 249 ? -15.172 10.438 -8.518 1.00 94.69 249 VAL A N 1
ATOM 1997 C CA . VAL A 1 249 ? -15.247 10.306 -9.981 1.00 94.69 249 VAL A CA 1
ATOM 1998 C C . VAL A 1 249 ? -14.133 9.388 -10.483 1.00 94.69 249 VAL A C 1
ATOM 2000 O O . VAL A 1 249 ? -14.414 8.426 -11.194 1.00 94.69 249 VAL A O 1
ATOM 2003 N N . PHE A 1 250 ? -12.887 9.629 -10.061 1.00 92.88 250 PHE A N 1
ATOM 2004 C CA . PHE A 1 250 ? -11.749 8.772 -10.406 1.00 92.88 250 PHE A CA 1
ATOM 2005 C C . PHE A 1 250 ? -11.964 7.321 -9.952 1.00 92.88 250 PHE A C 1
ATOM 2007 O O . PHE A 1 250 ? -11.762 6.387 -10.723 1.00 92.88 250 PHE A O 1
ATOM 2014 N N . TRP A 1 251 ? -12.438 7.133 -8.722 1.00 93.88 251 TRP A N 1
ATOM 2015 C CA . TRP A 1 251 ? -12.754 5.835 -8.134 1.00 93.88 251 TRP A CA 1
ATOM 2016 C C . TRP A 1 251 ? -13.814 5.066 -8.933 1.00 93.88 251 TRP A C 1
ATOM 2018 O O . TRP A 1 251 ? -13.620 3.885 -9.217 1.00 93.88 251 TRP A O 1
ATOM 2028 N N . ALA A 1 252 ? -14.907 5.726 -9.329 1.00 93.56 252 ALA A N 1
ATOM 2029 C CA . ALA A 1 252 ? -15.989 5.097 -10.084 1.00 93.56 252 ALA A CA 1
ATOM 2030 C C . ALA A 1 252 ? -15.523 4.651 -11.476 1.00 93.56 252 ALA A C 1
ATOM 2032 O O . ALA A 1 252 ? -15.827 3.539 -11.905 1.00 93.56 252 ALA A O 1
ATOM 2033 N N . VAL A 1 253 ? -14.744 5.500 -12.155 1.00 92.25 253 VAL A N 1
ATOM 2034 C CA . VAL A 1 253 ? -14.142 5.188 -13.458 1.00 92.25 253 VAL A CA 1
ATOM 2035 C C . VAL A 1 253 ? -13.188 4.000 -13.333 1.00 92.25 253 VAL A C 1
ATOM 2037 O O . VAL A 1 253 ? -13.317 3.025 -14.071 1.00 92.25 253 VAL A O 1
ATOM 2040 N N . LEU A 1 254 ? -12.270 4.047 -12.367 1.00 91.19 254 LEU A N 1
ATOM 2041 C CA . LEU A 1 254 ? -11.259 3.012 -12.172 1.00 91.19 254 LEU A CA 1
ATOM 2042 C C . LEU A 1 254 ? -11.887 1.654 -11.841 1.00 91.19 254 LEU A C 1
ATOM 2044 O O . LEU A 1 254 ? -11.536 0.657 -12.470 1.00 91.19 254 LEU A O 1
ATOM 2048 N N . LEU A 1 255 ? -12.845 1.597 -10.909 1.00 90.25 255 LEU A N 1
ATOM 2049 C CA . LEU A 1 255 ? -13.531 0.345 -10.578 1.00 90.25 255 LEU A CA 1
ATOM 2050 C C . LEU A 1 255 ? -14.404 -0.165 -11.726 1.00 90.25 255 LEU A C 1
ATOM 2052 O O . LEU A 1 255 ? -14.427 -1.371 -11.962 1.00 90.25 255 LEU A O 1
ATOM 2056 N N . GLY A 1 256 ? -15.093 0.727 -12.444 1.00 90.62 256 GLY A N 1
ATOM 2057 C CA . GLY A 1 256 ? -15.920 0.356 -13.592 1.00 90.62 256 GLY A CA 1
ATOM 2058 C C . GLY A 1 256 ? -15.101 -0.324 -14.689 1.00 90.62 256 GLY A C 1
ATOM 2059 O O . GLY A 1 256 ? -15.449 -1.416 -15.136 1.00 90.62 256 GLY A O 1
ATOM 2060 N N . PHE A 1 257 ? -13.964 0.268 -15.062 1.00 90.31 257 PHE A N 1
ATOM 2061 C CA . PHE A 1 257 ? -13.059 -0.330 -16.045 1.00 90.31 257 PHE A CA 1
ATOM 2062 C C . PHE A 1 257 ? -12.353 -1.585 -15.525 1.00 90.31 257 PHE A C 1
ATOM 2064 O O . PHE A 1 257 ? -12.162 -2.528 -16.293 1.00 90.31 257 PHE A O 1
ATOM 2071 N N . SER A 1 258 ? -12.017 -1.647 -14.236 1.00 87.81 258 SER A N 1
ATOM 2072 C CA . SER A 1 258 ? -11.407 -2.846 -13.640 1.00 87.81 258 SER A CA 1
ATOM 2073 C C . SER A 1 258 ? -12.368 -4.039 -13.664 1.00 87.81 258 SER A C 1
ATOM 2075 O O . SER A 1 258 ? -11.981 -5.123 -14.093 1.00 87.81 258 SER A O 1
ATOM 2077 N N . LEU A 1 259 ? -13.642 -3.823 -13.305 1.00 88.81 259 LEU A N 1
ATOM 2078 C CA . LEU A 1 259 ? -14.698 -4.843 -13.376 1.00 88.81 259 LEU A CA 1
ATOM 2079 C C . LEU A 1 259 ? -14.945 -5.333 -14.802 1.00 88.81 259 LEU A C 1
ATOM 2081 O O . LEU A 1 259 ? -15.197 -6.516 -15.005 1.00 88.81 259 LEU A O 1
ATOM 2085 N N . TYR A 1 260 ? -14.881 -4.430 -15.782 1.00 88.88 260 TYR A N 1
ATOM 2086 C CA . TYR A 1 260 ? -15.024 -4.793 -17.189 1.00 88.88 260 TYR A CA 1
ATOM 2087 C C . TYR A 1 260 ? -13.844 -5.636 -17.695 1.00 88.88 260 TYR A C 1
ATOM 2089 O O . TYR A 1 260 ? -14.035 -6.547 -18.495 1.00 88.88 260 TYR A O 1
ATOM 2097 N N . SER A 1 261 ? -12.631 -5.339 -17.227 1.00 86.44 261 SER A N 1
ATOM 2098 C CA . SER A 1 261 ? -11.400 -5.954 -17.740 1.00 86.44 261 SER A CA 1
ATOM 2099 C C . SER A 1 261 ? -11.124 -7.322 -17.134 1.00 86.44 261 SER A C 1
ATOM 2101 O O . SER A 1 261 ? -10.817 -8.261 -17.861 1.00 86.44 261 SER A O 1
ATOM 2103 N N . GLU A 1 262 ? -11.260 -7.449 -15.812 1.00 84.56 262 GLU A N 1
ATOM 2104 C CA . GLU A 1 262 ? -11.057 -8.709 -15.091 1.00 84.56 262 GLU A CA 1
ATOM 2105 C C . GLU A 1 262 ? -12.272 -9.049 -14.210 1.00 84.56 262 GLU A C 1
ATOM 2107 O O . GLU A 1 262 ? -12.193 -9.036 -12.976 1.00 84.56 262 GLU A O 1
ATOM 2112 N N . PRO A 1 263 ? -13.421 -9.402 -14.819 1.00 87.75 263 PRO A N 1
ATOM 2113 C CA . PRO A 1 263 ? -14.665 -9.636 -14.085 1.00 87.75 263 PRO A CA 1
ATOM 2114 C C . PRO A 1 263 ? -14.567 -10.813 -13.112 1.00 87.75 263 PRO A C 1
ATOM 2116 O O . PRO A 1 263 ? -15.166 -10.776 -12.039 1.00 87.75 263 PRO A O 1
ATOM 2119 N N . VAL A 1 264 ? -13.794 -11.849 -13.455 1.00 87.50 264 VAL A N 1
ATOM 2120 C CA . VAL A 1 264 ? -13.593 -13.018 -12.586 1.00 87.50 264 VAL A CA 1
ATOM 2121 C C . VAL A 1 264 ? -12.804 -12.623 -11.341 1.00 87.50 264 VAL A C 1
ATOM 2123 O O . VAL A 1 264 ? -13.201 -12.966 -10.228 1.00 87.50 264 VAL A O 1
ATOM 2126 N N . VAL A 1 265 ? -11.725 -11.853 -11.515 1.00 83.38 265 VAL A N 1
ATOM 2127 C CA . VAL A 1 265 ? -10.839 -11.469 -10.414 1.00 83.38 265 VAL A CA 1
ATOM 2128 C C . VAL A 1 265 ? -11.575 -10.519 -9.461 1.00 83.38 265 VAL A C 1
ATOM 2130 O O . VAL A 1 265 ? -11.717 -10.781 -8.265 1.00 83.38 265 VAL A O 1
ATOM 2133 N N . CYS A 1 266 ? -12.157 -9.447 -10.000 1.00 84.00 266 CYS A N 1
ATOM 2134 C CA . CYS A 1 266 ? -12.935 -8.493 -9.212 1.00 84.00 266 CYS A CA 1
ATOM 2135 C C . CYS A 1 266 ? -14.190 -9.132 -8.586 1.00 84.00 266 CYS A C 1
ATOM 2137 O O . CYS A 1 266 ? -14.520 -8.854 -7.430 1.00 84.00 266 CYS A O 1
ATOM 2139 N N . GLY A 1 267 ? -14.869 -10.021 -9.317 1.00 87.31 267 GLY A N 1
ATOM 2140 C CA . GLY A 1 267 ? -16.055 -10.738 -8.849 1.00 87.31 267 GLY A CA 1
ATOM 2141 C C . GLY A 1 267 ? -15.765 -11.647 -7.657 1.00 87.31 267 GLY A C 1
ATOM 2142 O O . GLY A 1 267 ? -16.496 -11.608 -6.668 1.00 87.31 267 GLY A O 1
ATOM 2143 N N . MET A 1 268 ? -14.659 -12.396 -7.689 1.00 84.94 268 MET A N 1
ATOM 2144 C CA . MET A 1 268 ? -14.217 -13.203 -6.546 1.00 84.94 268 MET A CA 1
ATOM 2145 C C . MET A 1 268 ? -13.920 -12.338 -5.315 1.00 84.94 268 MET A C 1
ATOM 2147 O O . MET A 1 268 ? -14.322 -12.697 -4.207 1.00 84.94 268 MET A O 1
ATOM 2151 N N . GLY A 1 269 ? -13.301 -11.166 -5.498 1.00 82.12 269 GLY A N 1
ATOM 2152 C CA . GLY A 1 269 ? -13.089 -10.207 -4.410 1.00 82.12 269 GLY A CA 1
ATOM 2153 C C . GLY A 1 269 ? -14.401 -9.739 -3.760 1.00 82.12 269 GLY A C 1
ATOM 2154 O O . GLY A 1 269 ? -14.510 -9.696 -2.532 1.00 82.12 269 GLY A O 1
ATOM 2155 N N . LEU A 1 270 ? -15.432 -9.464 -4.567 1.00 87.00 270 LEU A N 1
ATOM 2156 C CA . LEU A 1 270 ? -16.772 -9.127 -4.071 1.00 87.00 270 LEU A CA 1
ATOM 2157 C C . LEU A 1 270 ? -17.432 -10.291 -3.334 1.00 87.00 270 LEU A C 1
ATOM 2159 O O . LEU A 1 270 ? -18.027 -10.073 -2.281 1.00 87.00 270 LEU A O 1
ATOM 2163 N N . VAL A 1 271 ? -17.321 -11.516 -3.854 1.00 88.62 271 VAL A N 1
ATOM 2164 C CA . VAL A 1 271 ? -17.850 -12.713 -3.186 1.00 88.62 271 VAL A CA 1
ATOM 2165 C C . VAL A 1 271 ? -17.212 -12.862 -1.808 1.00 88.62 271 VAL A C 1
ATOM 2167 O O . VAL A 1 271 ? -17.939 -12.984 -0.824 1.00 88.62 271 VAL A O 1
ATOM 2170 N N . ILE A 1 272 ? -15.883 -12.760 -1.707 1.00 83.06 272 ILE A N 1
ATOM 2171 C CA . ILE A 1 272 ? -15.163 -12.824 -0.426 1.00 83.06 272 ILE A CA 1
ATOM 2172 C C . ILE A 1 272 ? -15.672 -11.738 0.530 1.00 83.06 272 ILE A C 1
ATOM 2174 O O . ILE A 1 272 ? -16.024 -12.040 1.669 1.00 83.06 272 ILE A O 1
ATOM 2178 N N . MET A 1 273 ? -15.808 -10.494 0.070 1.00 85.50 273 MET A N 1
ATOM 2179 C CA . MET A 1 273 ? -16.361 -9.410 0.888 1.00 85.50 273 MET A CA 1
ATOM 2180 C C . MET A 1 273 ? -17.798 -9.707 1.361 1.00 85.50 273 MET A C 1
ATOM 2182 O O . MET A 1 273 ? -18.128 -9.492 2.530 1.00 85.50 273 MET A O 1
ATOM 2186 N N . LEU A 1 274 ? -18.650 -10.251 0.487 1.00 88.50 274 LEU A N 1
ATOM 2187 C CA . LEU A 1 274 ? -20.036 -10.597 0.804 1.00 88.50 274 LEU A CA 1
ATOM 2188 C C . LEU A 1 274 ? -20.154 -11.794 1.753 1.00 88.50 274 LEU A C 1
ATOM 2190 O O . LEU A 1 274 ? -21.102 -11.825 2.534 1.00 88.50 274 LEU A O 1
ATOM 2194 N N . THR A 1 275 ? -19.200 -12.735 1.774 1.00 86.75 275 THR A N 1
ATOM 2195 C CA . THR A 1 275 ? -19.194 -13.829 2.770 1.00 86.75 275 THR A CA 1
ATOM 2196 C C . THR A 1 275 ? -19.078 -13.327 4.213 1.00 86.75 275 THR A C 1
ATOM 2198 O O . THR A 1 275 ? -19.567 -13.984 5.135 1.00 86.75 275 THR A O 1
ATOM 2201 N N . GLY A 1 276 ? -18.540 -12.119 4.419 1.00 81.88 276 GLY A N 1
ATOM 2202 C CA . GLY A 1 276 ? -18.545 -11.454 5.722 1.00 81.88 276 GLY A CA 1
ATOM 2203 C C . GLY A 1 276 ? -19.955 -11.151 6.245 1.00 81.88 276 GLY A C 1
ATOM 2204 O O . GLY A 1 276 ? -20.171 -11.139 7.457 1.00 81.88 276 GLY A O 1
ATOM 2205 N N . VAL A 1 277 ? -20.943 -10.973 5.357 1.00 88.06 277 VAL A N 1
ATOM 2206 C CA . VAL A 1 277 ? -22.330 -10.665 5.735 1.00 88.06 277 VAL A CA 1
ATOM 2207 C C . VAL A 1 277 ? -22.992 -11.856 6.449 1.00 88.06 277 VAL A C 1
ATOM 2209 O O . VAL A 1 277 ? -23.412 -11.673 7.594 1.00 88.06 277 VAL A O 1
ATOM 2212 N N . PRO A 1 278 ? -23.050 -13.082 5.884 1.00 88.69 278 PRO A N 1
ATOM 2213 C CA . PRO A 1 278 ? -23.519 -14.266 6.609 1.00 88.69 278 PRO A CA 1
ATOM 2214 C C . PRO A 1 278 ? -22.820 -14.476 7.956 1.00 88.69 278 PRO A C 1
ATOM 2216 O O . PRO A 1 278 ? -23.487 -14.736 8.959 1.00 88.69 278 PRO A O 1
ATOM 2219 N N . ILE A 1 279 ? -21.493 -14.303 8.001 1.00 85.25 279 ILE A N 1
ATOM 2220 C CA . ILE A 1 279 ? -20.707 -14.450 9.234 1.00 85.25 279 ILE A CA 1
ATOM 2221 C C . ILE A 1 279 ? -21.159 -13.432 10.287 1.00 85.25 279 ILE A C 1
ATOM 2223 O O . ILE A 1 279 ? -21.346 -13.798 11.445 1.00 85.25 279 ILE A O 1
ATOM 2227 N N . TYR A 1 280 ? -21.416 -12.179 9.904 1.00 80.56 280 TYR A N 1
ATOM 2228 C CA . TYR A 1 280 ? -21.959 -11.161 10.806 1.00 80.56 280 TYR A CA 1
ATOM 2229 C C . TYR A 1 280 ? -23.352 -11.529 11.343 1.00 80.56 280 TYR A C 1
ATOM 2231 O O . TYR A 1 280 ? -23.621 -11.380 12.540 1.00 80.56 280 TYR A O 1
ATOM 2239 N N . PHE A 1 281 ? -24.241 -12.047 10.491 1.00 84.31 281 PHE A N 1
ATOM 2240 C CA . PHE A 1 281 ? -25.579 -12.471 10.912 1.00 84.31 281 PHE A CA 1
ATOM 2241 C C . PHE A 1 281 ? -25.526 -13.621 11.928 1.00 84.31 281 PHE A C 1
ATOM 2243 O O . PHE A 1 281 ? -26.207 -13.560 12.953 1.00 84.31 281 PHE A O 1
ATOM 2250 N N . ILE A 1 282 ? -24.678 -14.624 11.684 1.00 82.44 282 ILE A N 1
ATOM 2251 C CA . ILE A 1 282 ? -24.471 -15.774 12.578 1.00 82.44 282 ILE A CA 1
ATOM 2252 C C . ILE A 1 282 ? -23.741 -15.353 13.865 1.00 82.44 282 ILE A C 1
ATOM 2254 O O . ILE A 1 282 ? -24.051 -15.824 14.961 1.00 82.44 282 ILE A O 1
ATOM 2258 N N . GLY A 1 283 ? -22.750 -14.472 13.741 1.00 77.81 283 GLY A N 1
ATOM 2259 C CA . GLY A 1 283 ? -21.862 -14.058 14.821 1.00 77.81 283 GLY A CA 1
ATOM 2260 C C . GLY A 1 283 ? -22.505 -13.078 15.796 1.00 77.81 283 GLY A C 1
ATOM 2261 O O . GLY A 1 283 ? -22.468 -13.315 17.002 1.00 77.81 283 GLY A O 1
ATOM 2262 N N . VAL A 1 284 ? -23.101 -12.000 15.287 1.00 78.50 284 VAL A N 1
ATOM 2263 C CA . VAL A 1 284 ? -23.528 -10.846 16.096 1.00 78.50 284 VAL A CA 1
ATOM 2264 C C . VAL A 1 284 ? -25.045 -10.763 16.210 1.00 78.50 284 VAL A C 1
ATOM 2266 O O . VAL A 1 284 ? -25.581 -10.575 17.302 1.00 78.50 284 VAL A O 1
ATOM 2269 N N . ARG A 1 285 ? -25.765 -10.893 15.090 1.00 79.00 285 ARG A N 1
ATOM 2270 C CA . ARG A 1 285 ? -27.220 -10.668 15.079 1.00 79.00 285 ARG A CA 1
ATOM 2271 C C . ARG A 1 285 ? -28.000 -11.831 15.694 1.00 79.00 285 ARG A C 1
ATOM 2273 O O . ARG A 1 285 ? -29.056 -11.608 16.287 1.00 79.00 285 ARG A O 1
ATOM 2280 N N . TRP A 1 286 ? -27.483 -13.055 15.593 1.00 80.25 286 TRP A N 1
ATOM 2281 C CA . TRP A 1 286 ? -28.069 -14.225 16.239 1.00 80.25 286 TRP A CA 1
ATOM 2282 C C . TRP A 1 286 ? -27.784 -14.213 17.748 1.00 80.25 286 TRP A C 1
ATOM 2284 O O . TRP A 1 286 ? -26.784 -14.751 18.217 1.00 80.25 286 TRP A O 1
ATOM 2294 N N . LYS A 1 287 ? -28.678 -13.577 18.516 1.00 73.69 287 LYS A N 1
ATOM 2295 C CA . LYS A 1 287 ? -28.572 -13.483 19.984 1.00 73.69 287 LYS A CA 1
ATOM 2296 C C . LYS A 1 287 ? -28.924 -14.791 20.702 1.00 73.69 287 LYS A C 1
ATOM 2298 O O . LYS A 1 287 ? -28.292 -15.137 21.690 1.00 73.69 287 LYS A O 1
ATOM 2303 N N . ASN A 1 288 ? -29.889 -15.548 20.178 1.00 79.00 288 ASN A N 1
ATOM 2304 C CA . ASN A 1 288 ? -30.364 -16.796 20.787 1.00 79.00 288 ASN A CA 1
ATOM 2305 C C . ASN A 1 288 ? -29.637 -18.010 20.202 1.00 79.00 288 ASN A C 1
ATOM 2307 O O . ASN A 1 288 ? -30.264 -18.864 19.567 1.00 79.00 288 ASN A O 1
ATOM 2311 N N . LYS A 1 289 ? -28.308 -18.071 20.350 1.00 80.19 289 LYS A N 1
ATOM 2312 C CA . LYS A 1 289 ? -27.556 -19.228 19.851 1.00 80.19 289 LYS A CA 1
ATOM 2313 C C . LYS A 1 289 ? -27.829 -20.441 20.743 1.00 80.19 289 LYS A C 1
ATOM 2315 O O . LYS A 1 289 ? -27.883 -20.308 21.968 1.00 80.19 289 LYS A O 1
ATOM 2320 N N . PRO A 1 290 ? -27.992 -21.635 20.164 1.00 84.88 290 PRO A N 1
ATOM 2321 C CA . PRO A 1 290 ? -28.167 -22.845 20.947 1.00 84.88 290 PRO A CA 1
ATOM 2322 C C . PRO A 1 290 ? -26.918 -23.130 21.800 1.00 84.88 290 PRO A C 1
ATOM 2324 O O . PRO A 1 290 ? -25.787 -22.867 21.386 1.00 84.88 290 PRO A O 1
ATOM 2327 N N . ARG A 1 291 ? -27.124 -23.679 23.006 1.00 79.06 291 ARG A N 1
ATOM 2328 C CA . ARG A 1 291 ? -26.076 -23.839 24.037 1.00 79.06 291 ARG A CA 1
ATOM 2329 C C . ARG A 1 291 ? -24.835 -24.595 23.549 1.00 79.06 291 ARG A C 1
ATOM 2331 O O . ARG A 1 291 ? -23.734 -24.264 23.967 1.00 79.06 291 ARG A O 1
ATOM 2338 N N . TRP A 1 292 ? -24.990 -25.545 22.623 1.00 84.19 292 TRP A N 1
ATOM 2339 C CA . TRP A 1 292 ? -23.866 -26.297 22.054 1.00 84.19 292 TRP A CA 1
ATOM 2340 C C . TRP A 1 292 ? -22.865 -25.410 21.299 1.00 84.19 292 TRP A C 1
ATOM 2342 O O . TRP A 1 292 ? -21.672 -25.690 21.354 1.00 84.19 292 TRP A O 1
ATOM 2352 N N . ILE A 1 293 ? -23.315 -24.324 20.655 1.00 81.62 293 ILE A N 1
ATOM 2353 C CA . ILE A 1 293 ? -22.424 -23.375 19.968 1.00 81.62 293 ILE A CA 1
ATOM 2354 C C . ILE A 1 293 ? -21.604 -22.595 20.993 1.00 81.62 293 ILE A C 1
ATOM 2356 O O . ILE A 1 293 ? -20.397 -22.464 20.824 1.00 81.62 293 ILE A O 1
ATOM 2360 N N . TYR A 1 294 ? -22.231 -22.123 22.074 1.00 78.44 294 TYR A N 1
ATOM 2361 C CA . TYR A 1 294 ? -21.507 -21.459 23.160 1.00 78.44 294 TYR A CA 1
ATOM 2362 C C . TYR A 1 294 ? -20.474 -22.391 23.790 1.00 78.44 294 TYR A C 1
ATOM 2364 O O . TYR A 1 294 ? -19.311 -22.017 23.886 1.00 78.44 294 TYR A O 1
ATOM 2372 N N . SER A 1 295 ? -20.858 -23.628 24.112 1.00 78.75 295 SER A N 1
ATOM 2373 C CA . SER A 1 295 ? -19.927 -24.618 24.659 1.00 78.75 295 SER A CA 1
ATOM 2374 C C . SER A 1 295 ? -18.809 -24.993 23.680 1.00 78.75 295 SER A C 1
ATOM 2376 O O . SER A 1 295 ? -17.693 -25.269 24.107 1.00 78.75 295 SER A O 1
ATOM 2378 N N . ALA A 1 296 ? -19.072 -25.014 22.370 1.00 80.69 296 ALA A N 1
ATOM 2379 C CA . ALA A 1 296 ? -18.045 -25.263 21.361 1.00 80.69 296 ALA A CA 1
ATOM 2380 C C . ALA A 1 296 ? -17.051 -24.098 21.265 1.00 80.69 296 ALA A C 1
ATOM 2382 O O . ALA A 1 296 ? -15.845 -24.331 21.287 1.00 80.69 296 ALA A O 1
ATOM 2383 N N . VAL A 1 297 ? -17.545 -22.856 21.213 1.00 79.44 297 VAL A N 1
ATOM 2384 C CA . VAL A 1 297 ? -16.700 -21.652 21.218 1.00 79.44 297 VAL A CA 1
ATOM 2385 C C . VAL A 1 297 ? -15.866 -21.605 22.494 1.00 79.44 297 VAL A C 1
ATOM 2387 O O . VAL A 1 297 ? -14.656 -21.450 22.409 1.00 79.44 297 VAL A O 1
ATOM 2390 N N . GLU A 1 298 ? -16.475 -21.839 23.654 1.00 77.94 298 GLU A N 1
ATOM 2391 C CA . GLU A 1 298 ? -15.788 -21.874 24.946 1.00 77.94 298 GLU A CA 1
ATOM 2392 C C . GLU A 1 298 ? -14.704 -22.957 24.993 1.00 77.94 298 GLU A C 1
ATOM 2394 O O . GLU A 1 298 ? -13.579 -22.674 25.396 1.00 77.94 298 GLU A O 1
ATOM 2399 N N . ARG A 1 299 ? -14.981 -24.175 24.503 1.00 78.69 299 ARG A N 1
ATOM 2400 C CA . ARG A 1 299 ? -13.967 -25.240 24.399 1.00 78.69 299 ARG A CA 1
ATOM 2401 C C . ARG A 1 299 ? -12.813 -24.850 23.486 1.00 78.69 299 ARG A C 1
ATOM 2403 O O . ARG A 1 299 ? -11.667 -25.101 23.842 1.00 78.69 299 ARG A O 1
ATOM 2410 N N . VAL A 1 300 ? -13.093 -24.259 22.324 1.00 76.38 300 VAL A N 1
ATOM 2411 C CA . VAL A 1 300 ? -12.055 -23.805 21.384 1.00 76.38 300 VAL A CA 1
ATOM 2412 C C . VAL A 1 300 ? -11.231 -22.680 22.003 1.00 76.38 300 VAL A C 1
ATOM 2414 O O . VAL A 1 300 ? -10.004 -22.712 21.933 1.00 76.38 300 VAL A O 1
ATOM 2417 N N . THR A 1 301 ? -11.875 -21.717 22.664 1.00 74.69 301 THR A N 1
ATOM 2418 C CA . THR A 1 301 ? -11.194 -20.635 23.374 1.00 74.69 301 THR A CA 1
ATOM 2419 C C . THR A 1 301 ? -10.331 -21.185 24.502 1.00 74.69 301 THR A C 1
ATOM 2421 O O . THR A 1 301 ? -9.163 -20.820 24.570 1.00 74.69 301 THR A O 1
ATOM 2424 N N . TYR A 1 302 ? -10.851 -22.097 25.326 1.00 75.25 302 TYR A N 1
ATOM 2425 C CA . TYR A 1 302 ? -10.127 -22.721 26.434 1.00 75.25 302 TYR A CA 1
ATOM 2426 C C . TYR A 1 302 ? -8.948 -23.576 25.952 1.00 75.25 302 TYR A C 1
ATOM 2428 O O . TYR A 1 302 ? -7.842 -23.462 26.475 1.00 75.25 302 TYR A O 1
ATOM 2436 N N . LEU A 1 303 ? -9.141 -24.387 24.906 1.00 77.94 303 LEU A N 1
ATOM 2437 C CA . LEU A 1 303 ? -8.057 -25.132 24.259 1.00 77.94 303 LEU A CA 1
ATOM 2438 C C . LEU A 1 303 ? -6.991 -24.181 23.714 1.00 77.94 303 LEU A C 1
ATOM 2440 O O . LEU A 1 303 ? -5.808 -24.406 23.945 1.00 77.94 303 LEU A O 1
ATOM 2444 N N . GLY A 1 304 ? -7.397 -23.092 23.057 1.00 68.62 304 GLY A N 1
ATOM 2445 C CA . GLY A 1 304 ? -6.485 -22.057 22.578 1.00 68.62 304 GLY A CA 1
ATOM 2446 C C . GLY A 1 304 ? -5.748 -21.335 23.710 1.00 68.62 304 GLY A C 1
ATOM 2447 O O . GLY A 1 304 ? -4.565 -21.044 23.573 1.00 68.62 304 GLY A O 1
ATOM 2448 N N . GLN A 1 305 ? -6.411 -21.076 24.843 1.00 71.81 305 GLN A N 1
ATOM 2449 C CA . GLN A 1 305 ? -5.781 -20.519 26.047 1.00 71.81 305 GLN A CA 1
ATOM 2450 C C . GLN A 1 305 ? -4.742 -21.477 26.620 1.00 71.81 305 GLN A C 1
ATOM 2452 O O . GLN A 1 305 ? -3.631 -21.064 26.924 1.00 71.81 305 GLN A O 1
ATOM 2457 N N . LYS A 1 306 ? -5.075 -22.764 26.724 1.00 75.00 306 LYS A N 1
ATOM 2458 C CA . LYS A 1 306 ? -4.184 -23.777 27.289 1.00 75.00 306 LYS A CA 1
ATOM 2459 C C . LYS A 1 306 ? -2.989 -24.077 26.382 1.00 75.00 306 LYS A C 1
ATOM 2461 O O . LYS A 1 306 ? -1.878 -24.200 26.880 1.00 75.00 306 LYS A O 1
ATOM 2466 N N . LEU A 1 307 ? -3.208 -24.168 25.067 1.00 72.25 307 LEU A N 1
ATOM 2467 C CA . LEU A 1 307 ? -2.161 -24.436 24.074 1.00 72.25 307 LEU A CA 1
ATOM 2468 C C . LEU A 1 307 ? -1.164 -23.284 23.952 1.00 72.25 307 LEU A C 1
ATOM 2470 O O . LEU A 1 307 ? 0.033 -23.525 23.847 1.00 72.25 307 LEU A O 1
ATOM 2474 N N . CYS A 1 308 ? -1.650 -22.044 23.954 1.00 62.91 308 CYS A N 1
ATOM 2475 C CA . CYS A 1 308 ? -0.791 -20.873 23.803 1.00 62.91 308 CYS A CA 1
ATOM 2476 C C . CYS A 1 308 ? -0.321 -20.292 25.151 1.00 62.91 308 CYS A C 1
ATOM 2478 O O . CYS A 1 308 ? 0.431 -19.324 25.144 1.00 62.91 308 CYS A O 1
ATOM 2480 N N . TYR A 1 309 ? -0.769 -20.855 26.281 1.00 67.44 309 TYR A N 1
ATOM 2481 C CA . TYR A 1 309 ? -0.563 -20.337 27.639 1.00 67.44 309 TYR A CA 1
ATOM 2482 C C . TYR A 1 309 ? -1.020 -18.874 27.787 1.00 67.44 309 TYR A C 1
ATOM 2484 O O . TYR A 1 309 ? -0.248 -17.972 28.108 1.00 67.44 309 TYR A O 1
ATOM 2492 N N . VAL A 1 310 ? -2.302 -18.643 27.476 1.00 62.97 310 VAL A N 1
ATOM 2493 C CA . VAL A 1 310 ? -2.877 -17.321 27.224 1.00 62.97 310 VAL A CA 1
ATOM 2494 C C . VAL A 1 310 ? -3.976 -16.918 28.199 1.00 62.97 310 VAL A C 1
ATOM 2496 O O . VAL A 1 310 ? -5.003 -17.587 28.278 1.00 62.97 310 VAL A O 1
ATOM 2499 N N . VAL A 1 311 ? -3.799 -15.777 28.871 1.00 62.81 311 VAL A N 1
ATOM 2500 C CA . VAL A 1 311 ? -4.773 -15.157 29.786 1.00 62.81 311 VAL A CA 1
ATOM 2501 C C . VAL A 1 311 ? -5.380 -13.899 29.147 1.00 62.81 311 VAL A C 1
ATOM 2503 O O . VAL A 1 311 ? -4.779 -13.285 28.263 1.00 62.81 311 VAL A O 1
ATOM 2506 N N . PHE A 1 312 ? -6.613 -13.557 29.525 1.00 56.12 312 PHE A N 1
ATOM 2507 C CA . PHE A 1 312 ? -7.206 -12.271 29.151 1.00 56.12 312 PHE A CA 1
ATOM 2508 C C . PHE A 1 312 ? -6.509 -11.132 29.911 1.00 56.12 312 PHE A C 1
ATOM 2510 O O . PHE A 1 312 ? -6.187 -11.333 31.082 1.00 56.12 312 PHE A O 1
ATOM 2517 N N . PRO A 1 313 ? -6.281 -9.967 29.277 1.00 55.81 313 PRO A N 1
ATOM 2518 C CA . PRO A 1 313 ? -5.837 -8.786 30.007 1.00 55.81 313 PRO A CA 1
ATOM 2519 C C . PRO A 1 313 ? -6.866 -8.473 31.100 1.00 55.81 313 PRO A C 1
ATOM 2521 O O . PRO A 1 313 ? -8.070 -8.529 30.845 1.00 55.81 313 PRO A O 1
ATOM 2524 N N . GLN A 1 314 ? -6.390 -8.256 32.324 1.00 52.03 314 GLN A N 1
ATOM 2525 C CA . GLN A 1 314 ? -7.225 -7.760 33.412 1.00 52.03 314 GLN A CA 1
ATOM 2526 C C . GLN A 1 314 ? -7.251 -6.239 33.288 1.00 52.03 314 GLN A C 1
ATOM 2528 O O . GLN A 1 314 ? -6.187 -5.634 33.206 1.00 52.03 314 GLN A O 1
ATOM 2533 N N . ASP A 1 315 ? -8.446 -5.654 33.222 1.00 50.06 315 ASP A N 1
ATOM 2534 C CA . ASP A 1 315 ? -8.598 -4.201 33.272 1.00 50.06 315 ASP A CA 1
ATOM 2535 C C . ASP A 1 315 ? -8.137 -3.725 34.655 1.00 50.06 315 ASP A C 1
ATOM 2537 O O . ASP A 1 315 ? -8.560 -4.278 35.679 1.00 50.06 315 ASP A O 1
ATOM 2541 N N . ASP A 1 316 ? -7.241 -2.741 34.686 1.00 45.56 316 ASP A N 1
ATOM 2542 C CA . ASP A 1 316 ? -6.681 -2.240 35.933 1.00 45.56 316 ASP A CA 1
ATOM 2543 C C . ASP A 1 316 ? -7.779 -1.464 36.700 1.00 45.56 316 ASP A C 1
ATOM 2545 O O . ASP A 1 316 ? -8.421 -0.575 36.130 1.00 45.56 316 ASP A O 1
ATOM 2549 N N . PRO A 1 317 ? -8.068 -1.768 37.983 1.00 50.09 317 PRO A N 1
ATOM 2550 C CA . PRO A 1 317 ? -9.168 -1.137 38.728 1.00 50.09 317 PRO A CA 1
ATOM 2551 C C . PRO A 1 317 ? -9.052 0.391 38.869 1.00 50.09 317 PRO A C 1
ATOM 2553 O O . PRO A 1 317 ? -10.020 1.052 39.250 1.00 50.09 317 PRO A O 1
ATOM 2556 N N . SER A 1 318 ? -7.870 0.941 38.587 1.00 51.50 318 SER A N 1
ATOM 2557 C CA . SER A 1 318 ? -7.532 2.364 38.580 1.00 51.50 318 SER A CA 1
ATOM 2558 C C . SER A 1 318 ? -8.185 3.135 37.417 1.00 51.50 318 SER A C 1
ATOM 2560 O O . SER A 1 318 ? -8.539 4.299 37.592 1.00 51.50 318 SER A O 1
ATOM 2562 N N . GLU A 1 319 ? -8.443 2.491 36.270 1.00 51.06 319 GLU A N 1
ATOM 2563 C CA . GLU A 1 319 ? -9.083 3.109 35.091 1.00 51.06 319 GLU A CA 1
ATOM 2564 C C . GLU A 1 319 ? -10.617 3.202 35.202 1.00 51.06 319 GLU A C 1
ATOM 2566 O O . GLU A 1 319 ? -11.268 3.888 34.412 1.00 51.06 319 GLU A O 1
ATOM 2571 N N . ILE A 1 320 ? -11.219 2.528 36.189 1.00 48.56 320 ILE A N 1
ATOM 2572 C CA . ILE A 1 320 ? -12.679 2.447 36.368 1.00 48.56 320 ILE A CA 1
ATOM 2573 C C . ILE A 1 320 ? -13.206 3.577 37.272 1.00 48.56 320 ILE A C 1
ATOM 2575 O O . ILE A 1 320 ? -14.421 3.763 37.377 1.00 48.56 320 ILE A O 1
ATOM 2579 N N . GLN A 1 321 ? -12.333 4.369 37.911 1.00 36.41 321 GLN A N 1
ATOM 2580 C CA . GLN A 1 321 ? -12.795 5.534 38.663 1.00 36.41 321 GLN A CA 1
ATOM 2581 C C . GLN A 1 321 ? -13.367 6.577 37.691 1.00 36.41 321 GLN A C 1
ATOM 2583 O O . GLN A 1 321 ? -12.628 7.109 36.859 1.00 36.41 321 GLN A O 1
ATOM 2588 N N . PRO A 1 322 ? -14.675 6.898 37.760 1.00 40.66 322 PRO A N 1
ATOM 2589 C CA . PRO A 1 322 ? -15.179 8.060 37.053 1.00 40.66 322 PRO A CA 1
ATOM 2590 C C . PRO A 1 322 ? -14.413 9.273 37.582 1.00 40.66 322 PRO A C 1
ATOM 2592 O O . PRO A 1 322 ? -14.249 9.405 38.793 1.00 40.66 322 PRO A O 1
ATOM 2595 N N . LEU A 1 323 ? -13.944 10.134 36.678 1.00 43.00 323 LEU A N 1
ATOM 2596 C CA . LEU A 1 323 ? -13.441 11.467 37.002 1.00 43.00 323 LEU A CA 1
ATOM 2597 C C . LEU A 1 323 ? -14.548 12.218 37.757 1.00 43.00 323 LEU A C 1
ATOM 2599 O O . LEU A 1 323 ? -15.399 12.859 37.142 1.00 43.00 323 LEU A O 1
ATOM 2603 N N . THR A 1 324 ? -14.598 12.063 39.077 1.00 39.75 324 THR A N 1
ATOM 2604 C CA . THR A 1 324 ? -15.445 12.869 39.942 1.00 39.75 324 THR A CA 1
ATOM 2605 C C . THR A 1 324 ? -14.886 14.278 39.953 1.00 39.75 324 THR A C 1
ATOM 2607 O O . THR A 1 324 ? -13.681 14.486 40.083 1.00 39.75 324 THR A O 1
ATOM 2610 N N . GLU A 1 325 ? -15.803 15.213 39.736 1.00 44.91 325 GLU A N 1
ATOM 2611 C CA . GLU A 1 325 ? -15.643 16.654 39.832 1.00 44.91 325 GLU A CA 1
ATOM 2612 C C . GLU A 1 325 ? -14.840 17.040 41.077 1.00 44.91 325 GLU A C 1
ATOM 2614 O O . GLU A 1 325 ? -15.364 16.993 42.179 1.00 44.91 325 GLU A O 1
ATOM 2619 N N . ASP A 1 326 ? -13.595 17.465 40.887 1.00 41.31 326 ASP A N 1
ATOM 2620 C CA . ASP A 1 326 ? -12.883 18.325 41.832 1.00 41.31 326 ASP A CA 1
ATOM 2621 C C . ASP A 1 326 ? -12.202 19.435 41.022 1.00 41.31 326 ASP A C 1
ATOM 2623 O O . ASP A 1 326 ? -10.995 19.460 40.782 1.00 41.31 326 ASP A O 1
ATOM 2627 N N . SER A 1 327 ? -13.031 20.353 40.530 1.00 36.34 327 SER A N 1
ATOM 2628 C CA . SER A 1 327 ? -12.603 21.684 40.105 1.00 36.34 327 SER A CA 1
ATOM 2629 C C . SER A 1 327 ? -13.645 22.719 40.532 1.00 36.34 327 SER A C 1
ATOM 2631 O O . SER A 1 327 ? -14.223 23.417 39.703 1.00 36.34 327 SER A O 1
ATOM 2633 N N . GLU A 1 328 ? -13.890 22.796 41.838 1.00 37.03 328 GLU A N 1
ATOM 2634 C CA . GLU A 1 328 ? -14.344 24.018 42.499 1.00 37.03 328 GLU A CA 1
ATOM 2635 C C . GLU A 1 328 ? -13.345 24.357 43.610 1.00 37.03 328 GLU A C 1
ATOM 2637 O O . GLU A 1 328 ? -13.356 23.727 44.665 1.00 37.03 328 GLU A O 1
ATOM 2642 N N . LEU A 1 329 ? -12.451 25.313 43.325 1.00 34.81 329 LEU A N 1
ATOM 2643 C CA . LEU A 1 329 ? -12.031 26.423 44.199 1.00 34.81 329 LEU A CA 1
ATOM 2644 C C . LEU A 1 329 ? -10.986 27.303 43.504 1.00 34.81 329 LEU A C 1
ATOM 2646 O O . LEU A 1 329 ? -9.959 26.763 43.034 1.00 34.81 329 LEU A O 1
#